Protein AF-A0AAE0TA99-F1 (afdb_monomer)

Radius of gyration: 23.84 Å; Cα contacts (8 Å, |Δi|>4): 500; chains: 1; bounding box: 56×59×55 Å

Organism: NCBI:txid2493646

pLDDT: mean 83.89, std 12.22, range [36.78, 98.56]

Structure (mmCIF, N/CA/C/O backbone):
data_AF-A0AAE0TA99-F1
#
_entry.id   AF-A0AAE0TA99-F1
#
loop_
_atom_site.group_PDB
_atom_site.id
_atom_site.type_symbol
_atom_site.label_atom_id
_atom_site.label_alt_id
_atom_site.label_comp_id
_atom_site.label_asym_id
_atom_site.label_entity_id
_atom_site.label_seq_id
_atom_site.pdbx_PDB_ins_code
_atom_site.Cartn_x
_atom_site.Cartn_y
_atom_site.Cartn_z
_atom_site.occupancy
_atom_site.B_iso_or_equiv
_atom_site.auth_seq_id
_atom_site.auth_comp_id
_atom_site.auth_asym_id
_atom_site.auth_atom_id
_atom_site.pdbx_PDB_model_num
ATOM 1 N N . MET A 1 1 ? -21.651 -23.212 15.779 1.00 78.50 1 MET A N 1
ATOM 2 C CA . MET A 1 1 ? -20.854 -22.069 15.271 1.00 78.50 1 MET A CA 1
ATOM 3 C C . MET A 1 1 ? -19.513 -22.624 14.868 1.00 78.50 1 MET A C 1
ATOM 5 O O . MET A 1 1 ? -18.868 -23.280 15.685 1.00 78.50 1 MET A O 1
ATOM 9 N N . VAL A 1 2 ? -19.134 -22.410 13.614 1.00 89.06 2 VAL A N 1
ATOM 10 C CA . VAL A 1 2 ? -17.939 -23.020 13.040 1.00 89.06 2 VAL A CA 1
ATOM 11 C C . VAL A 1 2 ? -16.725 -22.148 13.352 1.00 89.06 2 VAL A C 1
ATOM 13 O O . VAL A 1 2 ? -16.749 -20.939 13.135 1.00 89.06 2 VAL A O 1
ATOM 16 N N . LYS A 1 3 ? -15.674 -22.752 13.903 1.00 89.69 3 LYS A N 1
ATOM 17 C CA . LYS A 1 3 ? -14.416 -22.083 14.236 1.00 89.69 3 LYS A CA 1
ATOM 18 C C . LYS A 1 3 ? -13.257 -22.723 13.496 1.00 89.69 3 LYS A C 1
ATOM 20 O O . LYS A 1 3 ? -13.181 -23.946 13.392 1.00 89.69 3 LYS A O 1
ATOM 25 N N . ILE A 1 4 ? -12.321 -21.888 13.072 1.00 89.81 4 ILE A N 1
ATOM 26 C CA . ILE A 1 4 ? -11.037 -22.307 12.529 1.00 89.81 4 ILE A CA 1
ATOM 27 C C . ILE A 1 4 ? -10.004 -22.196 13.649 1.00 89.81 4 ILE A C 1
ATOM 29 O O . ILE A 1 4 ? -9.739 -21.113 14.183 1.00 89.81 4 ILE A O 1
ATOM 33 N N . ARG A 1 5 ? -9.446 -23.337 14.053 1.00 87.94 5 ARG A N 1
ATOM 34 C CA . ARG A 1 5 ? -8.534 -23.438 15.198 1.00 87.94 5 ARG A CA 1
ATOM 35 C C . ARG A 1 5 ? -7.334 -24.318 14.895 1.00 87.94 5 ARG A C 1
ATOM 37 O O . ARG A 1 5 ? -7.374 -25.157 13.999 1.00 87.94 5 ARG A O 1
ATOM 44 N N . PHE A 1 6 ? -6.299 -24.181 15.715 1.00 89.19 6 PHE A N 1
ATOM 45 C CA . PHE A 1 6 ? -5.221 -25.157 15.751 1.00 89.19 6 PHE A CA 1
ATOM 46 C C . PHE A 1 6 ? -5.652 -26.445 16.453 1.00 89.19 6 PHE A C 1
ATOM 48 O O . PHE A 1 6 ? -6.286 -26.418 17.508 1.00 89.19 6 PHE A O 1
ATOM 55 N N . SER A 1 7 ? -5.251 -27.577 15.885 1.00 88.44 7 SER A N 1
ATOM 56 C CA . SER A 1 7 ? -5.339 -28.903 16.488 1.00 88.44 7 SER A CA 1
ATOM 57 C C . SER A 1 7 ? -3.940 -29.492 16.605 1.00 88.44 7 SER A C 1
ATOM 59 O O . SER A 1 7 ? -3.217 -29.588 15.615 1.00 88.44 7 SER A O 1
ATOM 61 N N . ARG A 1 8 ? -3.523 -29.859 17.817 1.00 85.81 8 ARG A N 1
ATOM 62 C CA . ARG A 1 8 ? -2.189 -30.416 18.059 1.00 85.81 8 ARG A CA 1
ATOM 63 C C . ARG A 1 8 ? -2.130 -31.866 17.576 1.00 85.81 8 ARG A C 1
ATOM 65 O O . ARG A 1 8 ? -2.880 -32.703 18.058 1.00 85.81 8 ARG A O 1
ATOM 72 N N . GLN A 1 9 ? -1.190 -32.159 16.685 1.00 83.44 9 GLN A N 1
ATOM 73 C CA . GLN A 1 9 ? -0.897 -33.503 16.170 1.00 83.44 9 GLN A CA 1
ATOM 74 C C . GLN A 1 9 ? 0.520 -33.990 16.521 1.00 83.44 9 GLN A C 1
ATOM 76 O O . GLN A 1 9 ? 0.837 -35.162 16.355 1.00 83.44 9 GLN A O 1
ATOM 81 N N . GLY A 1 10 ? 1.389 -33.104 17.014 1.00 76.69 10 GLY A N 1
ATOM 82 C CA . GLY A 1 10 ? 2.776 -33.450 17.333 1.00 76.69 10 GLY A CA 1
ATOM 83 C C . GLY A 1 10 ? 2.980 -34.148 18.683 1.00 76.69 10 GLY A C 1
ATOM 84 O O . GLY A 1 10 ? 2.210 -33.958 19.631 1.00 76.69 10 GLY A O 1
ATOM 85 N N . LYS A 1 11 ? 4.082 -34.904 18.782 1.00 76.75 11 LYS A N 1
ATOM 86 C CA . LYS A 1 11 ? 4.509 -35.636 19.987 1.00 76.75 11 LYS A CA 1
ATOM 87 C C . LYS A 1 11 ? 4.840 -34.682 21.149 1.00 76.75 11 LYS A C 1
ATOM 89 O O . LYS A 1 11 ? 4.973 -33.460 20.997 1.00 76.75 11 LYS A O 1
ATOM 94 N N . LYS A 1 12 ? 4.987 -35.228 22.361 1.00 73.56 12 LYS A N 1
ATOM 95 C CA . LYS A 1 12 ? 5.491 -34.468 23.522 1.00 73.56 12 LYS A CA 1
ATOM 96 C C . LYS A 1 12 ? 6.842 -33.830 23.151 1.00 73.56 12 LYS A C 1
ATOM 98 O O . LYS A 1 12 ? 7.675 -34.493 22.549 1.00 73.56 12 LYS A O 1
ATOM 103 N N . LYS A 1 13 ? 7.022 -32.539 23.464 1.00 68.62 13 LYS A N 1
ATOM 104 C CA . LYS A 1 13 ? 8.180 -31.691 23.090 1.00 68.62 13 LYS A CA 1
ATOM 105 C C . LYS A 1 13 ? 8.418 -31.439 21.588 1.00 68.62 13 LYS A C 1
ATOM 107 O O . LYS A 1 13 ? 9.220 -30.575 21.269 1.00 68.62 13 LYS A O 1
ATOM 112 N N . HIS A 1 14 ? 7.661 -32.070 20.691 1.00 75.44 14 HIS A N 1
ATOM 113 C CA . HIS A 1 14 ? 7.677 -31.792 19.251 1.00 75.44 14 HIS A CA 1
ATOM 114 C C . HIS A 1 14 ? 6.263 -31.452 18.754 1.00 75.44 14 HIS A C 1
ATOM 116 O O . HIS A 1 14 ? 5.652 -32.255 18.045 1.00 75.44 14 HIS A O 1
ATOM 122 N N . PRO A 1 15 ? 5.675 -30.316 19.189 1.00 79.25 15 PRO A N 1
ATOM 123 C CA . PRO A 1 15 ? 4.359 -29.893 18.726 1.00 79.25 15 PRO A CA 1
ATOM 124 C C . PRO A 1 15 ? 4.335 -29.635 17.217 1.00 79.25 15 PRO A C 1
ATOM 126 O O . PRO A 1 15 ? 5.203 -28.971 16.665 1.00 79.25 15 PRO A O 1
ATOM 129 N N . PHE A 1 16 ? 3.273 -30.116 16.585 1.00 84.94 16 PHE A N 1
ATOM 130 C CA . PHE A 1 16 ? 2.886 -29.830 15.211 1.00 84.94 16 PHE A CA 1
ATOM 131 C C . PHE A 1 16 ? 1.392 -29.534 15.235 1.00 84.94 16 PHE A C 1
ATOM 133 O O . PHE A 1 16 ? 0.657 -30.230 15.947 1.00 84.94 16 PHE A O 1
ATOM 140 N N . TYR A 1 17 ? 0.949 -28.503 14.526 1.00 87.50 17 TYR A N 1
ATOM 141 C CA . TYR A 1 17 ? -0.439 -28.060 14.562 1.00 87.50 17 TYR A CA 1
ATOM 142 C C . TYR A 1 17 ? -1.076 -28.199 13.182 1.00 87.50 17 TYR A C 1
ATOM 144 O O . TYR A 1 17 ? -0.506 -27.783 12.184 1.00 87.50 17 TYR A O 1
ATOM 152 N N . ALA A 1 18 ? -2.275 -28.764 13.112 1.00 88.69 18 ALA A N 1
ATOM 153 C CA . ALA A 1 18 ? -3.137 -28.676 11.940 1.00 88.69 18 ALA A CA 1
ATOM 154 C C . ALA A 1 18 ? -4.081 -27.477 12.095 1.00 88.69 18 ALA A C 1
ATOM 156 O O . ALA A 1 18 ? -4.569 -27.224 13.197 1.00 88.69 18 ALA A O 1
ATOM 157 N N . ILE A 1 19 ? -4.358 -26.758 11.010 1.00 90.69 19 ILE A N 1
ATOM 158 C CA . ILE A 1 19 ? -5.399 -25.725 10.969 1.00 90.69 19 ILE A CA 1
ATOM 159 C C . ILE A 1 19 ? -6.680 -26.417 10.530 1.00 90.69 19 ILE A C 1
ATOM 161 O O . ILE A 1 19 ? -6.738 -26.984 9.439 1.00 90.69 19 ILE A O 1
ATOM 165 N N . VAL A 1 20 ? -7.681 -26.432 11.404 1.00 90.56 20 VAL A N 1
ATOM 166 C CA . VAL A 1 20 ? -8.885 -27.240 11.213 1.00 90.56 20 VAL A CA 1
ATOM 167 C C . VAL A 1 20 ? -10.155 -26.443 11.455 1.00 90.56 20 VAL A C 1
ATOM 169 O O . VAL A 1 20 ? -10.211 -25.573 12.327 1.00 90.56 20 VAL A O 1
ATOM 172 N N . VAL A 1 21 ? -11.193 -26.796 10.707 1.00 91.44 21 VAL A N 1
ATOM 173 C CA . VAL A 1 21 ? -12.555 -26.287 10.848 1.00 91.44 21 VAL A CA 1
ATOM 174 C C . VAL A 1 21 ? -13.310 -27.202 11.801 1.00 91.44 21 VAL A C 1
ATOM 176 O O . VAL A 1 21 ? -13.387 -28.406 11.580 1.00 91.44 21 VAL A O 1
ATOM 179 N N . THR A 1 22 ? -13.887 -26.670 12.869 1.00 87.44 22 THR A N 1
ATOM 180 C CA . THR A 1 22 ? -14.660 -27.458 13.839 1.00 87.44 22 THR A CA 1
ATOM 181 C C . THR A 1 22 ? -15.956 -26.746 14.198 1.00 87.44 22 THR A C 1
ATOM 183 O O . THR A 1 22 ? -16.011 -25.518 14.179 1.00 87.44 22 THR A O 1
ATOM 186 N N . ASP A 1 23 ? -17.000 -27.491 14.556 1.00 86.31 23 ASP A N 1
ATOM 187 C CA . ASP A 1 23 ? -18.190 -26.897 15.166 1.00 86.31 23 ASP A CA 1
ATOM 188 C C . ASP A 1 23 ? -18.030 -26.904 16.684 1.00 86.31 23 ASP A C 1
ATOM 190 O O . ASP A 1 23 ? -17.793 -27.947 17.290 1.00 86.31 23 ASP A O 1
ATOM 194 N N . ILE A 1 24 ? -18.204 -25.739 17.306 1.00 80.94 24 ILE A N 1
ATOM 195 C CA . ILE A 1 24 ? -18.132 -25.572 18.760 1.00 80.94 24 ILE A CA 1
ATOM 196 C C . ILE A 1 24 ? -19.121 -26.460 19.527 1.00 80.94 24 ILE A C 1
ATOM 198 O O . ILE A 1 24 ? -18.902 -26.737 20.701 1.00 80.94 24 ILE A O 1
ATOM 202 N N . ARG A 1 25 ? -20.214 -26.886 18.880 1.00 79.56 25 ARG A N 1
ATOM 203 C CA . ARG A 1 25 ? -21.237 -27.745 19.492 1.00 79.56 25 ARG A CA 1
ATOM 204 C C . ARG A 1 25 ? -20.791 -29.200 19.620 1.00 79.56 25 ARG A C 1
ATOM 206 O O . ARG A 1 25 ? -21.418 -29.955 20.356 1.00 79.56 25 ARG A O 1
ATOM 213 N N . LYS A 1 26 ? -19.749 -29.614 18.894 1.00 76.69 26 LYS A N 1
ATOM 214 C CA . LYS A 1 26 ? -19.279 -30.997 18.927 1.00 76.69 26 LYS A CA 1
ATOM 215 C C . LYS A 1 26 ? -18.302 -31.236 20.095 1.00 76.69 26 LYS A C 1
ATOM 217 O O . LYS A 1 26 ? -17.554 -30.323 20.456 1.00 76.69 26 LYS A O 1
ATOM 222 N N . PRO A 1 27 ? -18.262 -32.458 20.673 1.00 73.19 27 PRO A N 1
ATOM 223 C CA . PRO A 1 27 ? -17.311 -32.816 21.725 1.00 73.19 27 PRO A CA 1
ATOM 224 C C . PRO A 1 27 ? -15.865 -32.530 21.314 1.00 73.19 27 PRO A C 1
ATOM 226 O O . PRO A 1 27 ? -15.508 -32.657 20.141 1.00 73.19 27 PRO A O 1
ATOM 229 N N . ARG A 1 28 ? -15.017 -32.175 22.284 1.00 63.31 28 ARG A N 1
ATOM 230 C CA . ARG A 1 28 ? -13.654 -31.670 22.042 1.00 63.31 28 ARG A CA 1
ATOM 231 C C . ARG A 1 28 ? -12.797 -32.585 21.156 1.00 63.31 28 ARG A C 1
ATOM 233 O O . ARG A 1 28 ? -12.038 -32.055 20.343 1.00 63.31 28 ARG A O 1
ATOM 240 N N . ASP A 1 29 ? -12.997 -33.897 21.267 1.00 66.25 29 ASP A N 1
ATOM 241 C CA . ASP A 1 29 ? -12.223 -34.940 20.580 1.00 66.25 29 ASP A CA 1
ATOM 242 C C . ASP A 1 29 ? -12.959 -35.579 19.387 1.00 66.25 29 ASP A C 1
ATOM 244 O O . ASP A 1 29 ? -12.462 -36.516 18.774 1.00 66.25 29 ASP A O 1
ATOM 248 N N . SER A 1 30 ? -14.125 -35.053 19.000 1.00 68.44 30 SER A N 1
ATOM 249 C CA . SER A 1 30 ? -14.969 -35.601 17.915 1.00 68.44 30 SER A CA 1
ATOM 250 C C . SER A 1 30 ? -14.457 -35.334 16.487 1.00 68.44 30 SER A C 1
ATOM 252 O O . SER A 1 30 ? -15.196 -35.490 15.513 1.00 68.44 30 SER A O 1
ATOM 254 N N . GLY A 1 31 ? -13.195 -34.922 16.351 1.00 76.56 31 GLY A N 1
ATOM 255 C CA . GLY A 1 31 ? -12.560 -34.612 15.074 1.00 76.56 31 GLY A CA 1
ATOM 256 C C . GLY A 1 31 ? -12.817 -33.191 14.563 1.00 76.56 31 GLY A C 1
ATOM 257 O O . GLY A 1 31 ? -13.143 -32.260 15.306 1.00 76.56 31 GLY A O 1
ATOM 258 N N . TYR A 1 32 ? -12.593 -33.010 13.265 1.00 86.19 32 TYR A N 1
ATOM 259 C CA . TYR A 1 32 ? -12.773 -31.753 12.546 1.00 86.19 32 TYR A CA 1
ATOM 260 C C . TYR A 1 32 ? -13.596 -31.981 11.276 1.00 86.19 32 TYR A C 1
ATOM 262 O O . TYR A 1 32 ? -13.675 -33.099 10.783 1.00 86.19 32 TYR A O 1
ATOM 270 N N . ILE A 1 33 ? -14.237 -30.918 10.791 1.00 87.00 33 ILE A N 1
ATOM 271 C CA . ILE A 1 33 ? -15.007 -30.906 9.544 1.00 87.00 33 ILE A CA 1
ATOM 272 C C . ILE A 1 33 ? -14.028 -30.956 8.371 1.00 87.00 33 ILE A C 1
ATOM 274 O O . ILE A 1 33 ? -14.050 -31.914 7.614 1.00 87.00 33 ILE A O 1
ATOM 278 N N . ASP A 1 34 ? -13.111 -29.984 8.314 1.00 87.81 34 ASP A N 1
ATOM 279 C CA . ASP A 1 34 ? -12.066 -29.889 7.291 1.00 87.81 34 ASP A CA 1
ATOM 280 C C . ASP A 1 34 ? -10.701 -29.606 7.914 1.00 87.81 34 ASP A C 1
ATOM 282 O O . ASP A 1 34 ? -10.596 -28.955 8.962 1.00 87.81 34 ASP A O 1
ATOM 286 N N . LYS A 1 35 ? -9.648 -30.031 7.216 1.00 91.25 35 LYS A N 1
ATOM 287 C CA . LYS A 1 35 ? -8.269 -29.613 7.461 1.00 91.25 35 LYS A CA 1
ATO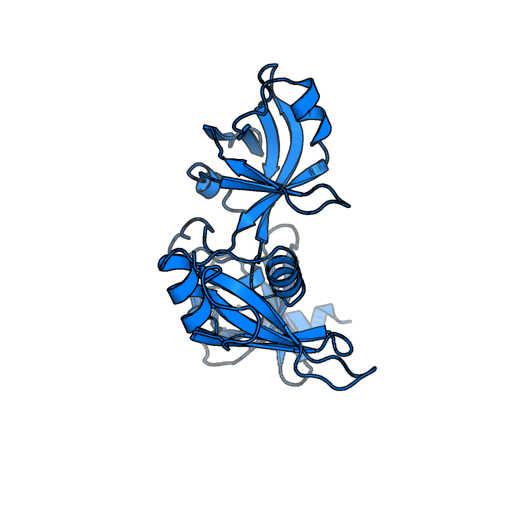M 288 C C . LYS A 1 35 ? -7.870 -28.612 6.382 1.00 91.25 35 LYS A C 1
ATOM 290 O O . LYS A 1 35 ? -7.755 -28.984 5.225 1.00 91.25 35 LYS A O 1
ATOM 295 N N . LEU A 1 36 ? -7.631 -27.368 6.784 1.00 89.56 36 LEU A N 1
ATOM 296 C CA . LEU A 1 36 ? -7.234 -26.280 5.885 1.00 89.56 36 LEU A CA 1
ATOM 297 C C . LEU A 1 36 ? -5.721 -26.191 5.708 1.00 89.56 36 LEU A C 1
ATOM 299 O O . LEU A 1 36 ? -5.244 -25.506 4.814 1.00 89.56 36 LEU A O 1
ATOM 303 N N . GLY A 1 37 ? -4.948 -26.825 6.591 1.00 89.94 37 GLY A N 1
ATOM 304 C CA . GLY A 1 37 ? -3.503 -26.688 6.537 1.00 89.94 37 GLY A CA 1
ATOM 305 C C . GLY A 1 37 ? -2.757 -27.213 7.750 1.00 89.94 37 GLY A C 1
ATOM 306 O O . GLY A 1 37 ? -3.291 -27.942 8.595 1.00 89.94 37 GLY A O 1
ATOM 307 N N . THR A 1 38 ? -1.492 -26.819 7.834 1.00 88.75 38 THR A N 1
ATOM 308 C CA . THR A 1 38 ? -0.557 -27.185 8.895 1.00 88.75 38 THR A CA 1
ATOM 309 C C . THR A 1 38 ? 0.342 -26.020 9.281 1.00 88.75 38 THR A C 1
ATOM 311 O O . THR A 1 38 ? 0.677 -25.182 8.451 1.00 88.75 38 THR A O 1
ATOM 314 N N . TYR A 1 39 ? 0.775 -26.014 10.535 1.00 84.81 39 TYR A N 1
ATOM 315 C CA . TYR A 1 39 ? 1.689 -25.046 11.111 1.00 84.81 39 TYR A CA 1
ATOM 316 C C . TYR A 1 39 ? 2.739 -25.753 11.973 1.00 84.81 39 TYR A C 1
ATOM 318 O O . TYR A 1 39 ? 2.411 -26.483 12.920 1.00 84.81 39 TYR A O 1
ATOM 326 N N . ASN A 1 40 ? 4.009 -25.506 11.659 1.00 84.44 40 ASN A N 1
ATOM 327 C CA . ASN A 1 40 ? 5.142 -25.945 12.458 1.00 84.44 40 ASN A CA 1
ATOM 328 C C . ASN A 1 40 ? 5.644 -24.776 13.328 1.00 84.44 40 ASN A C 1
ATOM 330 O O . ASN A 1 40 ? 6.149 -23.791 12.795 1.00 84.44 40 ASN A O 1
ATOM 334 N N . PRO A 1 41 ? 5.553 -24.857 14.667 1.00 77.75 41 PRO A N 1
ATOM 335 C CA . PRO A 1 41 ? 5.952 -23.765 15.554 1.00 77.75 41 PRO A CA 1
ATOM 336 C C . PRO A 1 41 ? 7.474 -23.568 15.650 1.00 77.75 41 PRO A C 1
ATOM 338 O O . PRO A 1 41 ? 7.903 -22.486 16.044 1.00 77.75 41 PRO A O 1
ATOM 341 N N . PHE A 1 42 ? 8.290 -24.577 15.311 1.00 73.19 42 PHE A N 1
ATOM 342 C CA . PHE A 1 42 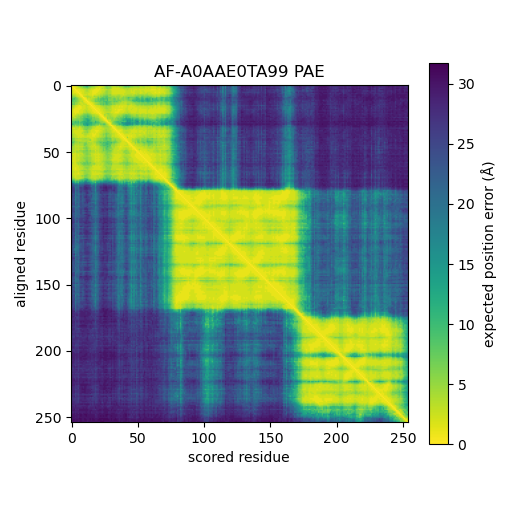? 9.754 -24.471 15.358 1.00 73.19 42 PHE A CA 1
ATOM 343 C C . PHE A 1 42 ? 10.313 -23.833 14.092 1.00 73.19 42 PHE A C 1
ATOM 345 O O . PHE A 1 42 ? 11.054 -22.859 14.183 1.00 73.19 42 PHE A O 1
ATOM 352 N N . SER A 1 43 ? 9.923 -24.348 12.920 1.00 70.88 43 SER A N 1
ATOM 353 C CA . SER A 1 43 ? 10.332 -23.765 11.635 1.00 70.88 43 SER A CA 1
ATOM 354 C C . SER A 1 43 ? 9.520 -22.524 11.260 1.00 70.88 43 SER A C 1
ATOM 356 O O . SER A 1 43 ? 9.884 -21.823 10.326 1.00 70.88 43 SER A O 1
ATOM 358 N N . LYS A 1 44 ? 8.423 -22.243 11.983 1.00 69.81 44 LYS A N 1
ATOM 359 C CA . LYS A 1 44 ? 7.426 -21.200 11.672 1.00 69.81 44 LYS A CA 1
ATOM 360 C C . LYS A 1 44 ? 6.796 -21.351 10.280 1.00 69.81 44 LYS A C 1
ATOM 362 O O . LYS A 1 44 ? 6.173 -20.416 9.793 1.00 69.81 44 LYS A O 1
ATOM 367 N N . GLU A 1 45 ? 6.916 -22.527 9.675 1.00 76.94 45 GLU A N 1
ATOM 368 C CA . GLU A 1 45 ? 6.358 -22.847 8.366 1.00 76.94 45 GLU A CA 1
ATOM 369 C C . GLU A 1 45 ? 4.846 -23.071 8.485 1.00 76.94 45 GLU A C 1
ATOM 371 O O . GLU A 1 45 ? 4.384 -23.896 9.285 1.00 76.94 45 GLU A O 1
ATOM 376 N N . LEU A 1 46 ? 4.075 -22.332 7.690 1.00 81.88 46 LEU A N 1
ATOM 377 C CA . LEU A 1 46 ? 2.628 -22.461 7.573 1.00 81.88 46 LEU A CA 1
ATOM 378 C C . LEU A 1 46 ? 2.289 -22.855 6.140 1.00 81.88 46 LEU A C 1
ATOM 380 O O . LEU A 1 46 ? 2.751 -22.235 5.190 1.00 81.88 46 LEU A O 1
ATOM 384 N N . LYS A 1 47 ? 1.474 -23.895 5.998 1.00 83.69 47 LYS A N 1
ATOM 385 C CA . LYS A 1 47 ? 0.922 -24.345 4.719 1.00 83.69 47 LYS A CA 1
ATOM 386 C C . LYS A 1 47 ? -0.582 -24.326 4.850 1.00 83.69 47 LYS A C 1
ATOM 388 O O . LYS A 1 47 ? -1.106 -25.062 5.687 1.00 83.69 47 LYS A O 1
ATOM 393 N N . VAL A 1 48 ? -1.255 -23.485 4.078 1.00 85.94 48 VAL A N 1
ATOM 394 C CA . VAL A 1 48 ? -2.712 -23.355 4.097 1.00 85.94 48 VAL A CA 1
ATOM 395 C C . VAL A 1 48 ? -3.238 -23.369 2.677 1.00 85.94 48 VAL A C 1
ATOM 397 O O . VAL A 1 48 ? -2.656 -22.756 1.792 1.00 85.94 48 VAL A O 1
ATOM 400 N N . ASP A 1 49 ? -4.343 -24.077 2.484 1.00 84.38 49 ASP A N 1
ATOM 401 C CA . ASP A 1 49 ? -5.127 -24.006 1.263 1.00 84.38 49 ASP A CA 1
ATOM 402 C C . ASP A 1 49 ? -5.996 -22.741 1.298 1.00 84.38 49 ASP A C 1
ATOM 404 O O . ASP A 1 49 ? -6.981 -22.651 2.041 1.00 84.38 49 ASP A O 1
ATOM 408 N N . GLU A 1 50 ? -5.596 -21.734 0.523 1.00 81.25 50 GLU A N 1
ATOM 409 C CA . GLU A 1 50 ? -6.277 -20.440 0.467 1.00 81.25 50 GLU A CA 1
ATOM 410 C C . GLU A 1 50 ? -7.706 -20.543 -0.075 1.00 81.25 50 GLU A C 1
ATOM 412 O O . GLU A 1 50 ? -8.587 -19.802 0.368 1.00 81.25 50 GLU A O 1
ATOM 417 N N . SER A 1 51 ? -7.955 -21.472 -1.003 1.00 79.50 51 SER A N 1
ATOM 418 C CA . SER A 1 51 ? -9.268 -21.644 -1.627 1.00 79.50 51 SER A CA 1
ATOM 419 C C . SER A 1 51 ? -10.291 -22.140 -0.605 1.00 79.50 51 SER A C 1
ATOM 421 O O . SER A 1 51 ? -11.367 -21.555 -0.442 1.00 79.50 51 SER A O 1
ATOM 423 N N . MET A 1 52 ? -9.908 -23.151 0.178 1.00 81.88 52 MET A N 1
ATOM 424 C CA . MET A 1 52 ? -10.744 -23.710 1.235 1.00 81.88 52 MET A CA 1
ATOM 425 C C . MET A 1 52 ? -10.906 -22.741 2.407 1.00 81.88 52 MET A C 1
ATOM 427 O O . MET A 1 52 ? -11.973 -22.682 3.022 1.00 81.88 52 MET A O 1
ATOM 431 N N . LEU A 1 53 ? -9.865 -21.967 2.731 1.00 84.31 53 LEU A N 1
ATOM 432 C CA . LEU A 1 53 ? -9.940 -20.956 3.781 1.00 84.31 53 LEU A CA 1
ATOM 433 C C . LEU A 1 53 ? -10.969 -19.870 3.429 1.00 84.31 53 LEU A C 1
ATOM 435 O O . LEU A 1 53 ? -11.851 -19.592 4.246 1.00 84.31 53 LEU A O 1
ATOM 439 N N . LYS A 1 54 ? -10.895 -19.302 2.217 1.00 81.19 54 LYS A N 1
ATOM 440 C CA . LYS A 1 54 ? -11.822 -18.260 1.739 1.00 81.19 54 LYS A CA 1
ATOM 441 C C . LYS A 1 54 ? -13.267 -18.758 1.694 1.00 81.19 54 LYS A C 1
ATOM 443 O O . LYS A 1 54 ? -14.160 -18.073 2.194 1.00 81.19 54 LYS A O 1
ATOM 448 N N . ASP A 1 55 ? -13.495 -19.972 1.191 1.00 84.69 55 ASP A N 1
ATOM 449 C CA . ASP A 1 55 ? -14.824 -20.599 1.177 1.00 84.69 55 ASP A CA 1
ATOM 450 C C . ASP A 1 55 ? -15.422 -20.712 2.590 1.00 84.69 55 ASP A C 1
ATOM 452 O O . ASP A 1 55 ? -16.578 -20.357 2.834 1.00 84.69 55 ASP A O 1
ATOM 456 N N . ARG A 1 56 ? -14.619 -21.153 3.563 1.00 86.06 56 ARG A N 1
ATOM 457 C CA . ARG A 1 56 ? -15.083 -21.328 4.944 1.00 86.06 56 ARG A CA 1
ATOM 458 C C . ARG A 1 56 ? -15.346 -20.005 5.650 1.00 86.06 56 ARG A C 1
ATOM 460 O O . ARG A 1 56 ? -16.324 -19.922 6.394 1.00 86.06 56 ARG A O 1
ATOM 467 N N . LEU A 1 57 ? -14.532 -18.982 5.401 1.00 81.44 57 LEU A N 1
ATOM 468 C CA . LEU A 1 57 ? -14.774 -17.625 5.898 1.00 81.44 57 LEU A CA 1
ATOM 469 C C . LEU A 1 57 ? -16.070 -17.043 5.318 1.00 81.44 57 LEU A C 1
ATOM 471 O O . LEU A 1 57 ? -16.896 -16.540 6.076 1.00 81.44 57 LEU A O 1
ATOM 475 N N . SER A 1 58 ? -16.299 -17.204 4.010 1.00 77.38 58 SER A N 1
ATOM 476 C CA . SER A 1 58 ? -17.541 -16.780 3.344 1.00 77.38 58 SER A CA 1
ATOM 477 C C . SER A 1 58 ? -18.779 -17.476 3.928 1.00 77.38 58 SER A C 1
ATOM 479 O O . SER A 1 58 ? -19.815 -16.851 4.146 1.00 77.38 58 SER A O 1
ATOM 481 N N . LYS A 1 59 ? -18.649 -18.754 4.308 1.00 84.81 59 LYS A N 1
ATOM 482 C CA . LYS A 1 59 ? -19.690 -19.538 4.999 1.00 84.81 59 LYS A CA 1
ATOM 483 C C . LYS A 1 59 ? -19.828 -19.223 6.501 1.00 84.81 59 LYS A C 1
ATOM 485 O O . LYS A 1 59 ? -20.533 -19.942 7.211 1.00 84.81 59 LYS A O 1
ATOM 490 N N . GLY A 1 60 ? -19.167 -18.177 7.003 1.00 80.75 60 GLY A N 1
ATOM 491 C CA . GLY A 1 60 ? -19.310 -17.687 8.377 1.00 80.75 60 GLY A CA 1
ATOM 492 C C . GLY A 1 60 ? -18.459 -18.420 9.419 1.00 80.75 60 GLY A C 1
ATOM 493 O O . GLY A 1 60 ? -18.795 -18.411 10.607 1.00 80.75 60 GLY A O 1
ATOM 494 N N . ALA A 1 61 ? -17.375 -19.086 9.010 1.00 86.88 61 ALA A N 1
ATOM 495 C CA . ALA A 1 61 ? -16.408 -19.630 9.958 1.00 86.88 61 ALA A CA 1
ATOM 496 C C . ALA A 1 61 ? -15.586 -18.505 10.606 1.00 86.88 61 ALA A C 1
ATOM 498 O O . ALA A 1 61 ? -15.130 -17.586 9.935 1.00 86.88 61 ALA A O 1
ATOM 499 N N . ILE A 1 62 ? -15.354 -18.600 11.916 1.00 83.75 62 ILE A N 1
ATOM 500 C CA . ILE A 1 62 ? -14.613 -17.582 12.675 1.00 83.75 62 ILE A CA 1
ATOM 501 C C . ILE A 1 62 ? -13.202 -18.085 12.989 1.00 83.75 62 ILE A C 1
ATOM 503 O O . ILE A 1 62 ? -13.031 -19.178 13.540 1.00 83.75 62 ILE A O 1
ATOM 507 N N . LEU A 1 63 ? -12.186 -17.278 12.680 1.00 86.00 63 LEU A N 1
ATOM 508 C CA . LEU A 1 63 ? -10.794 -17.550 13.043 1.00 86.00 63 LEU A CA 1
ATOM 509 C C . LEU A 1 63 ? -10.571 -17.377 14.551 1.00 86.00 63 LEU A C 1
ATOM 511 O O . LEU A 1 63 ? -11.077 -16.453 15.180 1.00 86.00 63 LEU A O 1
ATOM 515 N N . THR A 1 64 ? -9.778 -18.268 15.142 1.00 85.75 64 THR A N 1
ATOM 516 C CA . THR A 1 64 ? -9.228 -18.053 16.489 1.00 85.75 64 THR A CA 1
ATOM 517 C C . THR A 1 64 ? -8.046 -17.085 16.422 1.00 85.75 64 THR A C 1
ATOM 519 O O . THR A 1 64 ? -7.289 -17.118 15.453 1.00 85.75 64 THR A O 1
ATOM 522 N N . GLU A 1 65 ? -7.836 -16.271 17.463 1.00 79.38 65 GLU A N 1
ATOM 523 C CA . GLU A 1 65 ? -6.749 -15.274 17.510 1.00 79.38 65 GLU A CA 1
ATOM 524 C C . GLU A 1 65 ? -5.375 -15.865 17.176 1.00 79.38 65 GLU A C 1
ATOM 526 O O . GLU A 1 65 ? -4.587 -15.269 16.446 1.00 79.38 65 GLU A O 1
ATOM 531 N N . SER A 1 66 ? -5.089 -17.076 17.663 1.00 77.69 66 SER A N 1
ATOM 532 C CA . SER A 1 66 ? -3.821 -17.752 17.390 1.00 77.69 66 SER A CA 1
ATOM 533 C C . SER A 1 66 ? -3.647 -18.098 15.911 1.00 77.69 66 SER A C 1
ATOM 535 O O . SER A 1 66 ? -2.545 -17.952 15.386 1.00 77.69 66 SER A O 1
ATOM 537 N N . VAL A 1 67 ? -4.713 -18.552 15.238 1.00 82.38 67 VAL A N 1
ATOM 538 C CA . VAL A 1 67 ? -4.671 -18.877 13.804 1.00 82.38 67 VAL A CA 1
ATOM 539 C C . VAL A 1 67 ? -4.558 -17.599 12.984 1.00 82.38 67 VAL A C 1
ATOM 541 O O . VAL A 1 67 ? -3.692 -17.531 12.121 1.00 82.38 67 VAL A O 1
ATOM 544 N N . ALA A 1 68 ? -5.343 -16.567 13.304 1.00 80.31 68 ALA A N 1
ATOM 545 C CA . ALA A 1 68 ? -5.240 -15.259 12.658 1.00 80.31 68 ALA A CA 1
ATOM 546 C C . ALA A 1 68 ? -3.813 -14.689 12.760 1.00 80.31 68 ALA A C 1
ATOM 548 O O . ALA A 1 68 ? -3.227 -14.278 11.763 1.00 80.31 68 ALA A O 1
ATOM 549 N N . LYS A 1 69 ? -3.193 -14.767 13.946 1.00 76.25 69 LYS A N 1
ATOM 550 C CA . LYS A 1 69 ? -1.811 -14.319 14.166 1.00 76.25 69 LYS A CA 1
ATOM 551 C C . LYS A 1 69 ? -0.778 -15.130 13.379 1.00 76.25 69 LYS A C 1
ATOM 553 O O . LYS A 1 69 ? 0.236 -14.581 12.958 1.00 76.25 69 LYS A O 1
ATOM 558 N N . ALA A 1 70 ? -0.994 -16.433 13.211 1.00 73.56 70 ALA A N 1
ATOM 559 C CA . ALA A 1 70 ? -0.083 -17.284 12.452 1.00 73.56 70 ALA A CA 1
ATOM 560 C C . ALA A 1 70 ? -0.188 -17.051 10.939 1.00 73.56 70 ALA A C 1
ATOM 562 O O . ALA A 1 70 ? 0.848 -16.992 10.279 1.00 73.56 70 ALA A O 1
ATOM 563 N N . LEU A 1 71 ? -1.408 -16.862 10.421 1.00 74.62 71 LEU A N 1
ATOM 564 C CA . LEU A 1 71 ? -1.653 -16.452 9.035 1.00 74.62 71 LEU A CA 1
ATOM 565 C C . LEU A 1 71 ? -0.957 -15.108 8.753 1.00 74.62 71 LEU A C 1
ATOM 567 O O . LEU A 1 71 ? -0.086 -15.046 7.889 1.00 74.62 71 LEU A O 1
ATOM 571 N N . LYS A 1 72 ? -1.170 -14.111 9.626 1.00 65.44 72 LYS A N 1
ATOM 572 C CA . LYS A 1 72 ? -0.519 -12.787 9.560 1.00 65.44 72 LYS A CA 1
ATOM 573 C C . LYS A 1 72 ? 1.017 -12.855 9.538 1.00 65.44 72 LYS A C 1
ATOM 575 O O . LYS A 1 72 ? 1.679 -12.041 8.909 1.00 65.44 72 LYS A O 1
ATOM 580 N N . LYS A 1 73 ? 1.616 -13.823 10.243 1.00 59.66 73 LYS A N 1
ATOM 581 C CA . LYS A 1 73 ? 3.079 -13.949 10.389 1.00 59.66 73 LYS A CA 1
ATOM 582 C C . LYS A 1 73 ? 3.773 -14.623 9.199 1.00 59.66 73 LYS A C 1
ATOM 584 O O . LYS A 1 73 ? 4.997 -14.583 9.127 1.00 59.66 73 LYS A O 1
ATOM 589 N N . THR A 1 74 ? 3.023 -15.275 8.315 1.00 52.47 74 THR A N 1
ATOM 590 C CA . THR A 1 74 ? 3.573 -16.111 7.231 1.00 52.47 74 THR A CA 1
ATOM 591 C C . THR A 1 74 ? 3.304 -15.557 5.834 1.00 52.47 74 THR A C 1
ATOM 593 O O . THR A 1 74 ? 3.552 -16.245 4.852 1.00 52.47 74 THR A O 1
ATOM 596 N N . GLY A 1 75 ? 2.866 -14.296 5.744 1.00 48.69 75 GLY A N 1
ATOM 597 C CA . GLY A 1 75 ? 2.700 -13.580 4.474 1.00 48.69 75 GLY A CA 1
ATOM 598 C C . GLY A 1 75 ? 1.416 -13.917 3.718 1.00 48.69 75 GLY A C 1
ATOM 599 O O . GLY A 1 75 ? 1.212 -13.408 2.624 1.00 48.69 75 GLY A O 1
ATOM 600 N N . ILE A 1 76 ? 0.527 -14.730 4.298 1.00 47.38 76 ILE A N 1
ATOM 601 C CA . ILE A 1 76 ? -0.802 -14.988 3.740 1.00 47.38 76 ILE A CA 1
ATOM 602 C C . ILE A 1 76 ? -1.769 -13.991 4.398 1.00 47.38 76 ILE A C 1
ATOM 604 O O . ILE A 1 76 ? -2.397 -14.294 5.414 1.00 47.38 76 ILE A O 1
ATOM 608 N N . GLN A 1 77 ? -1.808 -12.803 3.778 1.00 51.25 77 GLN A N 1
ATOM 609 C CA . GLN A 1 77 ? -2.603 -11.590 4.052 1.00 51.25 77 GLN A CA 1
ATOM 610 C C . GLN A 1 77 ? -2.172 -10.810 5.312 1.00 51.25 77 GLN A C 1
ATOM 612 O O . GLN A 1 77 ? -2.141 -11.345 6.415 1.00 51.25 77 GLN A O 1
ATOM 617 N N . ASP A 1 78 ? -1.707 -9.563 5.228 1.00 52.91 78 ASP A N 1
ATOM 618 C CA . ASP A 1 78 ? -2.099 -8.467 4.337 1.00 52.91 78 ASP A CA 1
ATOM 619 C C . ASP A 1 78 ? -0.864 -7.844 3.662 1.00 52.91 78 ASP A C 1
ATOM 621 O O . ASP A 1 78 ? 0.059 -7.383 4.344 1.00 52.91 78 ASP A O 1
ATOM 625 N N . SER A 1 79 ? -0.831 -7.830 2.328 1.00 71.12 79 SER A N 1
ATOM 626 C CA . SER A 1 79 ? 0.112 -6.967 1.620 1.00 71.12 79 SER A CA 1
ATOM 627 C C . SER A 1 79 ? -0.520 -5.584 1.568 1.00 71.12 79 SER A C 1
ATOM 629 O O . SER A 1 79 ? -1.659 -5.433 1.118 1.00 71.12 79 SER A O 1
ATOM 631 N N . TYR A 1 80 ? 0.169 -4.619 2.167 1.00 79.75 80 TYR A N 1
ATOM 632 C CA . TYR A 1 80 ? -0.280 -3.243 2.242 1.00 79.75 80 TYR A CA 1
ATOM 633 C C . TYR A 1 80 ? 0.635 -2.381 1.389 1.00 79.75 80 TYR A C 1
ATOM 635 O O . TYR A 1 80 ? 1.855 -2.394 1.578 1.00 79.75 80 TYR A O 1
ATOM 643 N N . THR A 1 81 ? 0.040 -1.535 0.564 1.00 81.88 81 THR A N 1
ATOM 644 C CA . THR A 1 81 ? 0.760 -0.510 -0.176 1.00 81.88 81 THR A CA 1
ATOM 645 C C . THR A 1 81 ? 0.613 0.822 0.543 1.00 81.88 81 THR A C 1
ATOM 647 O O . THR A 1 81 ? -0.490 1.278 0.856 1.00 81.88 81 THR A O 1
ATOM 650 N N . ARG A 1 82 ? 1.748 1.468 0.821 1.00 89.88 82 ARG A N 1
ATOM 651 C CA . ARG A 1 82 ? 1.778 2.824 1.369 1.00 89.88 82 ARG A CA 1
ATOM 652 C C . ARG A 1 82 ? 1.520 3.835 0.265 1.00 89.88 82 ARG A C 1
ATOM 654 O O . ARG A 1 82 ? 2.257 3.852 -0.713 1.00 89.88 82 ARG A O 1
ATOM 661 N N . PHE A 1 83 ? 0.566 4.736 0.481 1.00 91.69 83 PHE A N 1
ATOM 662 C CA . PHE A 1 83 ? 0.256 5.793 -0.485 1.00 91.69 83 PHE A CA 1
ATOM 663 C C . PHE A 1 83 ? 0.432 7.212 0.067 1.00 91.69 83 PHE A C 1
ATOM 665 O O . PHE A 1 83 ? 0.479 8.158 -0.716 1.00 91.69 83 PHE A O 1
ATOM 672 N N . ALA A 1 84 ? 0.546 7.393 1.387 1.00 96.38 84 ALA A N 1
ATOM 673 C CA . ALA A 1 84 ? 0.797 8.703 1.989 1.00 96.38 84 ALA A CA 1
ATOM 674 C C . ALA A 1 84 ? 1.433 8.605 3.387 1.00 96.38 84 ALA A C 1
ATOM 676 O O . ALA A 1 84 ? 1.413 7.550 4.019 1.00 96.38 84 ALA A O 1
ATOM 677 N N . VAL A 1 85 ? 1.972 9.723 3.884 1.00 97.50 85 VAL A N 1
ATOM 678 C CA . VAL A 1 85 ? 2.475 9.882 5.262 1.00 97.50 85 VAL A CA 1
ATOM 679 C C . VAL A 1 85 ? 1.741 11.031 5.940 1.00 97.50 85 VAL A C 1
ATOM 681 O O . VAL A 1 85 ? 1.661 12.130 5.392 1.00 97.50 85 VAL A O 1
ATOM 684 N N . ILE A 1 86 ? 1.225 10.805 7.145 1.00 98.50 86 ILE A N 1
ATOM 685 C CA . ILE A 1 86 ? 0.522 11.826 7.927 1.00 98.50 86 ILE A CA 1
ATOM 686 C C . ILE A 1 86 ? 1.537 12.840 8.463 1.00 98.50 86 ILE A C 1
ATOM 688 O O . ILE A 1 86 ? 2.487 12.484 9.154 1.00 98.50 86 ILE A O 1
ATOM 692 N N . ILE A 1 87 ? 1.317 14.126 8.192 1.00 98.00 87 ILE A N 1
ATOM 693 C CA . ILE A 1 87 ? 2.202 15.223 8.621 1.00 98.00 87 ILE A CA 1
ATOM 694 C C . ILE A 1 87 ? 1.612 16.084 9.745 1.00 98.00 87 ILE A C 1
ATOM 696 O O . ILE A 1 87 ? 2.328 16.898 10.333 1.00 98.00 87 ILE A O 1
ATOM 700 N N . GLY A 1 88 ? 0.334 15.895 10.076 1.00 97.50 88 GLY A N 1
ATOM 701 C CA . GLY A 1 88 ? -0.334 16.548 11.202 1.00 97.50 88 GLY A CA 1
ATOM 702 C C . GLY A 1 88 ? -1.846 16.607 11.019 1.00 97.50 88 GLY A C 1
ATOM 703 O O . GLY A 1 88 ? -2.400 15.951 10.138 1.00 97.50 88 GLY A O 1
ATOM 704 N N . ALA A 1 89 ? -2.518 17.422 11.827 1.00 97.88 89 ALA A N 1
ATOM 705 C CA . ALA A 1 89 ? -3.959 17.620 11.718 1.00 97.88 89 ALA A CA 1
ATOM 706 C C . ALA A 1 89 ? -4.327 18.789 10.789 1.00 97.88 89 ALA A C 1
ATOM 708 O O . ALA A 1 89 ? -3.688 19.846 10.792 1.00 97.88 89 ALA A O 1
ATOM 709 N N . HIS A 1 90 ? -5.428 18.634 10.059 1.00 97.44 90 HIS A N 1
ATOM 710 C CA . HIS A 1 90 ? -6.127 19.698 9.351 1.00 97.44 90 HIS A CA 1
ATOM 711 C C . HIS A 1 90 ? -7.362 20.133 10.156 1.00 97.44 90 HIS A C 1
ATOM 713 O O . HIS A 1 90 ? -8.184 19.317 10.563 1.00 97.44 90 HIS A O 1
ATOM 719 N N . GLY A 1 91 ? -7.481 21.433 10.434 1.00 94.12 91 GLY A N 1
ATOM 720 C CA . GLY A 1 91 ? -8.595 21.971 11.217 1.00 94.12 91 GLY A CA 1
ATOM 721 C C . GLY A 1 91 ? -8.681 21.421 12.650 1.00 94.12 91 GLY A C 1
ATOM 722 O O . GLY A 1 91 ? -7.673 21.045 13.260 1.00 94.12 91 GLY A O 1
ATOM 723 N N . ILE A 1 92 ? -9.903 21.437 13.197 1.00 95.19 92 ILE A N 1
ATOM 724 C CA . ILE A 1 92 ? -10.208 21.006 14.574 1.00 95.19 92 ILE A CA 1
ATOM 725 C C . ILE A 1 92 ? -11.027 19.716 14.661 1.00 95.19 92 ILE A C 1
ATOM 727 O O . ILE A 1 92 ?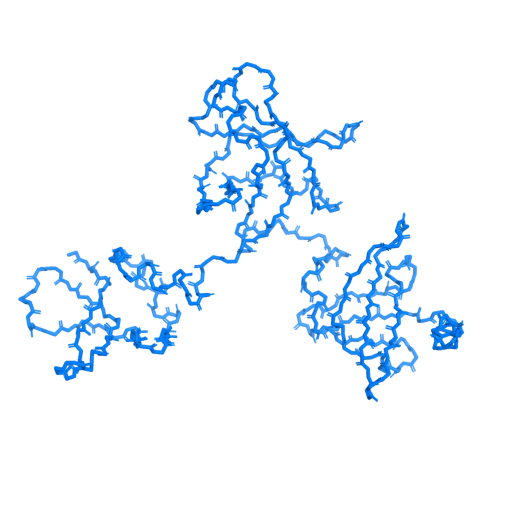 -11.077 19.100 15.721 1.00 95.19 92 ILE A O 1
ATOM 731 N N . LYS A 1 93 ? -11.643 19.300 13.552 1.00 93.81 93 LYS A N 1
ATOM 732 C CA . LYS A 1 93 ? -12.535 18.137 13.473 1.00 93.81 93 LYS A CA 1
ATOM 733 C C . LYS A 1 93 ? -11.761 16.867 13.128 1.00 93.81 93 LYS A C 1
ATOM 735 O O . LYS A 1 93 ? -12.185 16.133 12.251 1.00 93.81 93 LYS A O 1
ATOM 740 N N . GLY A 1 94 ? -10.571 16.681 13.694 1.00 95.44 94 GLY A N 1
ATOM 741 C CA . GLY A 1 94 ? -9.750 15.478 13.509 1.00 95.44 94 GLY A CA 1
ATOM 742 C C . GLY A 1 94 ? -9.458 15.054 12.063 1.00 95.44 94 GLY A C 1
ATOM 743 O O . GLY A 1 94 ? -9.207 13.879 11.819 1.00 95.44 94 GLY A O 1
ATOM 744 N N . GLU A 1 95 ? -9.501 15.969 11.090 1.00 98.25 95 GLU A N 1
ATOM 745 C CA . GLU A 1 95 ? -9.033 15.664 9.738 1.00 98.25 95 GLU A CA 1
ATOM 746 C C . GLU A 1 95 ? -7.504 15.537 9.761 1.00 98.25 95 GLU A C 1
ATOM 748 O O . GLU A 1 95 ? -6.803 16.268 10.463 1.00 98.25 95 GLU A O 1
ATOM 753 N N . LEU A 1 96 ? -6.977 14.600 8.986 1.00 98.56 96 LEU A N 1
ATOM 754 C CA . LEU A 1 96 ? -5.551 14.348 8.844 1.00 98.56 96 LEU A CA 1
ATOM 755 C C . LEU A 1 96 ? -5.029 15.081 7.616 1.00 98.56 96 LEU A C 1
ATOM 757 O O . LEU A 1 96 ? -5.616 14.991 6.539 1.00 98.56 96 LEU A O 1
ATOM 761 N N . LYS A 1 97 ? -3.900 15.767 7.774 1.00 98.50 97 LYS A N 1
ATOM 762 C CA . LYS A 1 97 ? -3.095 16.284 6.672 1.00 98.50 97 LYS A CA 1
ATOM 763 C C . LYS A 1 97 ? -2.004 15.260 6.368 1.00 98.50 97 LYS A C 1
ATOM 765 O O . LYS A 1 97 ? -1.216 14.936 7.258 1.00 98.50 97 LYS A O 1
ATOM 770 N N . ALA A 1 98 ? -1.933 14.770 5.137 1.00 98.50 98 ALA A N 1
ATOM 771 C CA . ALA A 1 98 ? -0.940 13.781 4.723 1.00 98.50 98 ALA A CA 1
ATOM 772 C C . ALA A 1 98 ? -0.307 14.146 3.376 1.00 98.50 98 ALA A C 1
ATOM 774 O O . ALA A 1 98 ? -0.965 14.733 2.524 1.00 98.50 98 ALA A O 1
ATOM 775 N N . VAL A 1 99 ? 0.967 13.808 3.193 1.00 96.81 99 VAL A N 1
ATOM 776 C CA . VAL A 1 99 ? 1.692 14.009 1.929 1.00 96.81 99 VAL A CA 1
ATOM 777 C C . VAL A 1 99 ? 1.706 12.707 1.129 1.00 96.81 99 VAL A C 1
ATOM 779 O O . VAL A 1 99 ? 1.918 11.651 1.739 1.00 96.81 99 VAL A O 1
ATOM 782 N N . PRO A 1 100 ? 1.467 12.739 -0.191 1.00 94.62 100 PRO A N 1
ATOM 783 C CA . PRO A 1 100 ? 1.500 11.539 -1.017 1.00 94.62 100 PRO A CA 1
ATOM 784 C C . PRO A 1 100 ? 2.864 10.840 -1.027 1.00 94.62 100 PRO A C 1
ATOM 786 O O . PRO A 1 100 ? 3.916 11.438 -0.808 1.00 94.62 100 PRO A O 1
ATOM 789 N N . ARG A 1 101 ? 2.824 9.533 -1.283 1.00 89.88 101 ARG A N 1
ATOM 790 C CA . ARG A 1 101 ? 3.956 8.649 -1.614 1.00 89.88 101 ARG A CA 1
ATOM 791 C C . ARG A 1 101 ? 3.620 7.812 -2.851 1.00 89.88 101 ARG A C 1
ATOM 793 O O . ARG A 1 101 ? 3.956 6.638 -2.928 1.00 89.88 101 ARG A O 1
ATOM 800 N N . THR A 1 102 ? 2.857 8.416 -3.752 1.00 82.81 102 THR A N 1
ATOM 801 C CA . THR A 1 102 ? 2.296 7.820 -4.960 1.00 82.81 102 THR A CA 1
ATOM 802 C C . THR A 1 102 ? 2.182 8.910 -6.015 1.00 82.81 102 THR A C 1
ATOM 804 O O . THR A 1 102 ? 1.834 10.041 -5.673 1.00 82.81 102 THR A O 1
ATOM 807 N N . ASP A 1 103 ? 2.415 8.554 -7.275 1.00 75.50 103 ASP A N 1
ATOM 808 C CA . ASP A 1 103 ? 2.331 9.484 -8.408 1.00 75.50 103 ASP A CA 1
ATOM 809 C C . ASP A 1 103 ? 0.890 9.715 -8.884 1.00 75.50 103 ASP A C 1
ATOM 811 O O . ASP A 1 103 ? 0.609 10.653 -9.625 1.00 75.50 103 ASP A O 1
ATOM 815 N N . THR A 1 104 ? -0.058 8.899 -8.408 1.00 79.88 104 THR A N 1
ATOM 816 C CA . THR A 1 104 ? -1.480 8.961 -8.781 1.00 79.88 104 THR A CA 1
ATOM 817 C C . THR A 1 104 ? -2.378 9.246 -7.565 1.00 79.88 104 THR A C 1
ATOM 819 O O . THR A 1 104 ? -3.311 8.487 -7.273 1.00 79.88 104 THR A O 1
ATOM 822 N N . PRO A 1 105 ? -2.142 10.325 -6.793 1.00 89.06 105 PRO A N 1
ATOM 823 C CA . PRO A 1 105 ? -2.846 10.563 -5.533 1.00 89.06 105 PRO A CA 1
ATOM 824 C C . PRO A 1 105 ? -4.357 10.775 -5.711 1.00 89.06 105 PRO A C 1
ATOM 826 O O . PRO A 1 105 ? -5.153 10.411 -4.842 1.00 89.06 105 PRO A O 1
ATOM 829 N N . ALA A 1 106 ? -4.786 11.295 -6.863 1.00 87.00 106 ALA A N 1
ATOM 830 C CA . ALA A 1 106 ? -6.199 11.479 -7.181 1.00 87.00 106 ALA A CA 1
ATOM 831 C C . ALA A 1 106 ? -7.005 10.163 -7.164 1.00 87.00 106 ALA A C 1
ATOM 833 O O . ALA A 1 106 ? -8.198 10.195 -6.852 1.00 87.00 106 ALA A O 1
ATOM 834 N N . HIS A 1 107 ? -6.370 9.015 -7.424 1.00 86.38 107 HIS A N 1
ATOM 835 C CA . HIS A 1 107 ? -7.034 7.705 -7.465 1.00 86.38 107 HIS A CA 1
ATOM 836 C C . HIS A 1 107 ? -7.486 7.218 -6.085 1.00 86.38 107 HIS A C 1
ATOM 838 O O . HIS A 1 107 ? -8.420 6.427 -5.973 1.00 86.38 107 HIS A O 1
ATOM 844 N N . TYR A 1 108 ? -6.915 7.771 -5.015 1.00 90.38 108 TYR A N 1
ATOM 845 C CA . TYR A 1 108 ? -7.251 7.395 -3.645 1.00 90.38 108 TYR A CA 1
ATOM 846 C C . TYR A 1 108 ? -8.487 8.131 -3.091 1.00 90.38 108 TYR A C 1
ATOM 848 O O . TYR A 1 108 ? -8.935 7.836 -1.985 1.00 90.38 108 TYR A O 1
ATOM 856 N N . ARG A 1 109 ? -9.092 9.065 -3.848 1.00 89.19 109 ARG A N 1
ATOM 857 C CA . ARG A 1 109 ? -10.263 9.865 -3.415 1.00 89.19 109 ARG A CA 1
ATOM 858 C C . ARG A 1 109 ? -11.505 9.023 -3.078 1.00 89.19 109 ARG A C 1
ATOM 860 O O . ARG A 1 109 ? -12.348 9.467 -2.302 1.00 89.19 109 ARG A O 1
ATOM 867 N N . SER A 1 110 ? -11.638 7.833 -3.664 1.00 84.38 110 SER A N 1
ATOM 868 C CA . SER A 1 110 ? -12.786 6.928 -3.484 1.00 84.38 110 SER A CA 1
ATOM 869 C C . SER A 1 110 ? -12.548 5.813 -2.459 1.00 84.38 110 SER A C 1
ATOM 871 O O . SER A 1 110 ? -13.459 5.021 -2.198 1.00 84.38 110 SER A O 1
ATOM 873 N N . VAL A 1 111 ? -11.350 5.747 -1.867 1.00 88.25 111 VAL A N 1
ATOM 874 C CA . VAL A 1 111 ? -10.969 4.696 -0.920 1.00 88.25 111 VAL A CA 1
ATOM 875 C C . VAL A 1 111 ? -11.831 4.796 0.329 1.00 88.25 111 VAL A C 1
ATOM 877 O O . VAL A 1 111 ? -11.873 5.838 0.982 1.00 88.25 111 VAL A O 1
ATOM 880 N N . ARG A 1 112 ? -12.515 3.695 0.660 1.00 89.44 112 ARG A N 1
ATOM 881 C CA . ARG A 1 112 ? -13.466 3.604 1.784 1.00 89.44 112 ARG A CA 1
ATOM 882 C C . ARG A 1 112 ? -12.833 3.135 3.088 1.00 89.44 112 ARG A C 1
ATOM 884 O O . ARG A 1 112 ? -13.422 3.311 4.153 1.00 89.44 112 ARG A O 1
ATOM 891 N N . ARG A 1 113 ? -11.660 2.513 3.001 1.00 92.38 113 ARG A N 1
ATOM 892 C CA . ARG A 1 113 ? -10.939 1.952 4.136 1.00 92.38 113 ARG A CA 1
ATOM 893 C C . ARG A 1 113 ? -9.447 2.140 3.940 1.00 92.38 113 ARG A C 1
ATOM 895 O O . ARG A 1 113 ? -8.923 1.859 2.871 1.00 92.38 113 ARG A O 1
ATOM 902 N N . VAL A 1 114 ? -8.782 2.614 4.981 1.00 95.44 114 VAL A N 1
ATOM 903 C CA . VAL A 1 114 ? -7.329 2.790 5.016 1.00 95.44 114 VAL A CA 1
ATOM 904 C C . VAL A 1 114 ? -6.777 2.162 6.280 1.00 95.44 114 VAL A C 1
ATOM 906 O O . VAL A 1 114 ? -7.505 1.934 7.248 1.00 95.44 114 VAL A O 1
ATOM 909 N N . PHE A 1 115 ? -5.478 1.920 6.291 1.00 95.19 115 PHE A N 1
ATOM 910 C CA . PHE A 1 115 ? -4.767 1.433 7.457 1.00 95.19 115 PHE A CA 1
ATOM 911 C C . PHE A 1 115 ? -3.724 2.459 7.867 1.00 95.19 115 PHE A C 1
ATOM 913 O O . PHE A 1 115 ? -2.949 2.933 7.042 1.00 95.19 115 PHE A O 1
ATOM 920 N N . VAL A 1 116 ? -3.719 2.817 9.145 1.00 96.12 116 VAL A N 1
ATOM 921 C CA . VAL A 1 116 ? -2.732 3.730 9.719 1.00 96.12 116 VAL A CA 1
ATOM 922 C C . VAL A 1 116 ? -1.677 2.898 10.428 1.00 96.12 116 VAL A C 1
ATOM 924 O O . VAL A 1 116 ? -2.012 2.103 11.310 1.00 96.12 116 VAL A O 1
ATOM 927 N N . LYS A 1 117 ? -0.409 3.072 10.056 1.00 93.56 117 LYS A N 1
ATOM 928 C CA . LYS A 1 117 ? 0.718 2.363 10.666 1.00 93.56 117 LYS A CA 1
ATOM 929 C C . LYS A 1 117 ? 1.713 3.345 11.267 1.00 93.56 117 LYS A C 1
ATOM 931 O O . LYS A 1 117 ? 2.411 4.059 10.555 1.00 93.56 117 LYS A O 1
ATOM 936 N N . GLU A 1 118 ? 1.789 3.361 12.590 1.00 93.81 118 GLU A N 1
ATOM 937 C CA . GLU A 1 118 ? 2.856 4.056 13.313 1.00 93.81 118 GLU A CA 1
ATOM 938 C C . GLU A 1 118 ? 4.166 3.231 13.256 1.00 93.81 118 GLU A C 1
ATOM 940 O O . GLU A 1 118 ? 4.084 2.004 13.144 1.00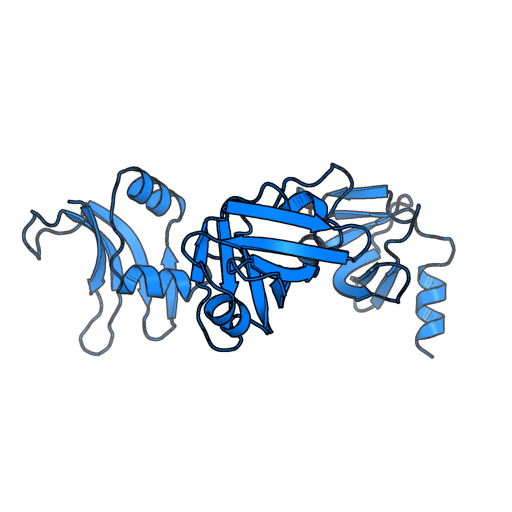 93.81 118 GLU A O 1
ATOM 945 N N . PRO A 1 119 ? 5.359 3.856 13.369 1.00 80.00 119 PRO A N 1
ATOM 946 C CA . PRO A 1 119 ? 6.664 3.211 13.144 1.00 80.00 119 PRO A CA 1
ATOM 947 C C . PRO A 1 119 ? 6.903 1.871 13.863 1.00 80.00 119 PRO A C 1
ATOM 949 O O . PRO A 1 119 ? 7.551 0.992 13.302 1.00 80.00 119 PRO A O 1
ATOM 952 N N . ASP A 1 120 ? 6.313 1.675 15.045 1.00 83.19 120 ASP A N 1
ATOM 953 C CA . ASP A 1 120 ? 6.513 0.481 15.882 1.00 83.19 120 ASP A CA 1
ATOM 954 C C . ASP A 1 120 ? 5.210 -0.245 16.242 1.00 83.19 120 ASP A C 1
ATOM 956 O O . ASP A 1 120 ? 5.163 -1.049 17.179 1.00 83.19 120 ASP A O 1
ATOM 960 N N . LYS A 1 121 ? 4.118 0.050 15.531 1.00 84.62 121 LYS A N 1
ATOM 961 C CA . LYS A 1 121 ? 2.811 -0.555 15.802 1.00 84.62 121 LYS A CA 1
ATOM 962 C C . LYS A 1 121 ? 2.306 -1.345 14.608 1.00 84.62 121 LYS A C 1
ATOM 964 O O . LYS A 1 121 ? 2.655 -1.103 13.454 1.00 84.62 121 LYS A O 1
ATOM 969 N N . ASP A 1 122 ? 1.451 -2.313 14.912 1.00 84.25 122 ASP A N 1
ATOM 970 C CA . ASP A 1 122 ? 0.628 -2.950 13.896 1.00 84.25 122 ASP A CA 1
ATOM 971 C C . ASP A 1 122 ? -0.261 -1.902 13.213 1.00 84.25 122 ASP A C 1
ATOM 973 O O . ASP A 1 122 ? -0.736 -0.963 13.854 1.00 84.25 122 ASP A O 1
ATOM 977 N N . ALA A 1 123 ? -0.505 -2.087 11.916 1.00 87.00 123 ALA A N 1
ATOM 978 C CA . ALA A 1 123 ? -1.425 -1.237 11.178 1.00 87.00 123 ALA A CA 1
ATOM 979 C C . ALA A 1 123 ? -2.852 -1.380 11.736 1.00 87.00 123 ALA A C 1
ATOM 981 O O . ALA A 1 123 ? -3.324 -2.493 11.990 1.00 87.00 123 ALA A O 1
ATOM 982 N N . VAL A 1 124 ? -3.534 -0.253 11.923 1.00 90.38 124 VAL A N 1
ATOM 983 C CA . VAL A 1 124 ? -4.908 -0.184 12.431 1.00 90.38 124 VAL A CA 1
A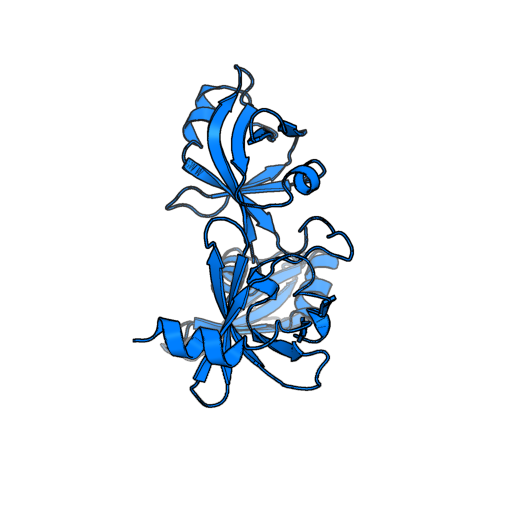TOM 984 C C . VAL A 1 124 ? -5.821 0.284 11.306 1.00 90.38 124 VAL A C 1
ATOM 986 O O . VAL A 1 124 ? -5.566 1.317 10.693 1.00 90.38 124 VAL A O 1
ATOM 989 N N . GLY A 1 125 ? -6.874 -0.482 11.021 1.00 92.44 125 GLY A N 1
ATOM 990 C CA . GLY A 1 125 ? -7.833 -0.163 9.963 1.00 92.44 125 GLY A CA 1
ATOM 991 C C . GLY A 1 125 ? -8.864 0.882 10.394 1.00 92.44 125 GLY A C 1
ATOM 992 O O . GLY A 1 125 ? -9.420 0.793 11.488 1.00 92.44 125 GLY A O 1
ATOM 993 N N . TYR A 1 126 ? -9.159 1.819 9.499 1.00 94.50 126 TYR A N 1
ATOM 994 C CA . TYR A 1 126 ? -10.161 2.866 9.662 1.00 94.50 126 TYR A CA 1
ATOM 995 C C . TYR A 1 126 ? -11.048 2.945 8.424 1.00 94.50 126 TYR A C 1
ATOM 997 O O . TYR A 1 126 ? -10.556 2.954 7.296 1.00 94.50 126 TYR A O 1
ATOM 1005 N N . ASP A 1 127 ? -12.353 3.082 8.642 1.00 95.12 127 ASP A N 1
ATOM 1006 C CA . ASP A 1 127 ? -13.256 3.560 7.598 1.00 95.12 127 ASP A CA 1
ATOM 1007 C C . ASP A 1 127 ? -12.984 5.046 7.339 1.00 95.12 127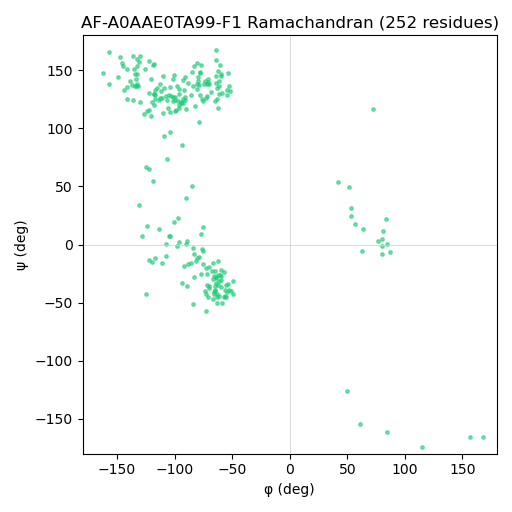 ASP A C 1
ATOM 1009 O O . ASP A 1 127 ? -12.840 5.840 8.277 1.00 95.12 127 ASP A O 1
ATOM 1013 N N . THR A 1 128 ? -12.981 5.440 6.072 1.00 95.94 128 THR A N 1
ATOM 1014 C CA . THR A 1 128 ? -12.910 6.845 5.675 1.00 95.94 128 THR A CA 1
ATOM 1015 C C . THR A 1 128 ? -14.324 7.430 5.588 1.00 95.94 128 THR A C 1
ATOM 1017 O O . THR A 1 128 ? -15.268 6.794 5.116 1.00 95.94 128 THR A O 1
ATOM 1020 N N . GLU A 1 129 ? -14.496 8.660 6.065 1.00 95.94 129 GLU A N 1
ATOM 1021 C CA . GLU A 1 129 ? -15.678 9.481 5.763 1.00 95.94 129 GLU A CA 1
ATOM 1022 C C . GLU A 1 129 ? -15.438 10.306 4.497 1.00 95.94 129 GLU A C 1
ATOM 1024 O O . GLU A 1 129 ? -16.354 10.529 3.707 1.00 95.94 129 GLU A O 1
ATOM 1029 N N . GLN A 1 130 ? -14.199 10.771 4.304 1.00 95.00 130 GLN A N 1
ATOM 1030 C CA . GLN A 1 130 ? -13.806 11.564 3.149 1.00 95.00 130 GLN A CA 1
ATOM 1031 C C . GLN A 1 130 ? -12.298 11.462 2.902 1.00 95.00 130 GLN A C 1
ATOM 1033 O O . GLN A 1 130 ? -11.502 11.573 3.833 1.00 95.00 130 GLN A O 1
ATOM 1038 N N . VAL A 1 131 ? -11.906 11.334 1.634 1.00 96.62 131 VAL A N 1
ATOM 1039 C CA . VAL A 1 131 ? -10.519 11.478 1.179 1.00 96.62 131 VAL A CA 1
ATOM 1040 C C . VAL A 1 131 ? -10.489 12.553 0.098 1.00 96.62 131 VAL A C 1
ATOM 1042 O O . VAL A 1 131 ? -11.086 12.400 -0.966 1.00 96.62 131 VAL A O 1
ATOM 1045 N N . ARG A 1 132 ? -9.813 13.670 0.367 1.00 96.31 132 ARG A N 1
ATOM 1046 C CA . ARG A 1 132 ? -9.580 14.734 -0.615 1.00 96.31 132 ARG A CA 1
ATOM 1047 C C . ARG A 1 132 ? -8.102 14.800 -0.937 1.00 96.31 132 ARG A C 1
ATOM 1049 O O . ARG A 1 132 ? -7.282 14.754 -0.031 1.00 96.31 132 ARG A O 1
ATOM 1056 N N . TYR A 1 133 ? -7.786 14.976 -2.211 1.00 96.06 133 TYR A N 1
ATOM 1057 C CA . TYR A 1 133 ? -6.448 15.344 -2.661 1.00 96.06 133 TYR A CA 1
ATOM 1058 C C . TYR A 1 133 ? -6.503 16.754 -3.242 1.00 96.06 133 TYR A C 1
ATOM 1060 O O . TYR A 1 133 ? -7.356 17.020 -4.096 1.00 96.06 133 TYR A O 1
ATOM 1068 N N . LEU A 1 134 ? -5.649 17.639 -2.731 1.00 94.00 134 LEU A N 1
ATOM 1069 C CA . LEU A 1 134 ? -5.569 19.049 -3.091 1.00 94.00 134 LEU A CA 1
ATOM 1070 C C . LEU A 1 134 ? -4.355 19.287 -3.995 1.00 94.00 134 LEU A C 1
ATOM 1072 O O . LEU A 1 134 ? -3.254 19.507 -3.491 1.00 94.00 134 LEU A O 1
ATOM 1076 N N . ASP A 1 135 ? -4.579 19.310 -5.310 1.00 89.44 135 ASP A N 1
ATOM 1077 C CA . ASP A 1 135 ? -3.525 19.381 -6.335 1.00 89.44 135 ASP A CA 1
ATOM 1078 C C . ASP A 1 135 ? -2.558 20.567 -6.139 1.00 89.44 135 ASP A C 1
ATOM 1080 O O . ASP A 1 135 ? -1.347 20.417 -6.237 1.00 89.44 135 ASP A O 1
ATOM 1084 N N . HIS A 1 136 ? -3.070 21.742 -5.762 1.00 90.00 136 HIS A N 1
ATOM 1085 C CA . HIS A 1 136 ? -2.264 22.961 -5.577 1.00 90.00 136 HIS A CA 1
ATOM 1086 C C . HIS A 1 136 ? -1.269 22.909 -4.405 1.00 90.00 136 HIS A C 1
ATOM 1088 O O . HIS A 1 136 ? -0.405 23.774 -4.297 1.00 90.00 136 HIS A O 1
ATOM 1094 N N . SER A 1 137 ? -1.434 21.960 -3.483 1.00 91.38 137 SER A N 1
ATOM 1095 C CA . SER A 1 137 ? -0.618 21.856 -2.266 1.00 91.38 137 SER A CA 1
ATOM 1096 C C . SER A 1 137 ? -0.016 20.469 -2.070 1.00 91.38 137 SER A C 1
ATOM 1098 O O . SER A 1 137 ? 0.534 20.210 -1.000 1.00 91.38 137 SER A O 1
ATOM 1100 N N . ASP A 1 138 ? -0.173 19.591 -3.066 1.00 92.31 138 ASP A N 1
ATOM 1101 C CA . ASP A 1 138 ? 0.273 18.197 -3.054 1.00 92.31 138 ASP A CA 1
ATOM 1102 C C . ASP A 1 138 ? 0.004 17.501 -1.706 1.00 92.31 138 ASP A C 1
ATOM 1104 O O . ASP A 1 138 ? 0.889 17.055 -0.977 1.00 92.31 138 ASP A O 1
ATOM 1108 N N . THR A 1 139 ? -1.258 17.551 -1.273 1.00 97.12 139 THR A N 1
ATOM 1109 C CA . THR A 1 139 ? -1.653 17.143 0.079 1.00 97.12 139 THR A CA 1
ATOM 1110 C C . THR A 1 139 ? -2.985 16.407 0.058 1.00 97.12 139 THR A C 1
ATOM 1112 O O . THR A 1 139 ? -3.968 16.861 -0.533 1.00 97.12 139 THR A O 1
ATOM 1115 N N . PHE A 1 140 ? -3.049 15.309 0.803 1.00 98.31 140 PHE A N 1
ATOM 1116 C CA . PHE A 1 140 ? -4.290 14.668 1.205 1.00 98.31 140 PHE A CA 1
ATOM 1117 C C . PHE A 1 140 ? -4.884 15.310 2.462 1.00 98.31 140 PHE A C 1
ATOM 1119 O O . PHE A 1 140 ? -4.185 15.528 3.454 1.00 98.31 140 PHE A O 1
ATOM 1126 N N . ILE A 1 141 ? -6.198 15.528 2.441 1.00 98.12 141 ILE A N 1
ATOM 1127 C CA . ILE A 1 141 ? -7.024 15.770 3.624 1.00 98.12 141 ILE A CA 1
ATOM 1128 C C . ILE A 1 141 ? -7.921 14.549 3.819 1.00 98.12 141 ILE A C 1
ATOM 1130 O O . ILE A 1 141 ? -8.789 14.273 2.986 1.00 98.12 141 ILE A O 1
ATOM 1134 N N . VAL A 1 142 ? -7.697 13.808 4.903 1.00 98.25 142 VAL A N 1
ATOM 1135 C CA . VAL A 1 142 ? -8.374 12.535 5.179 1.00 98.25 142 VAL A CA 1
ATOM 1136 C C . VAL A 1 142 ? -9.204 12.647 6.448 1.00 98.25 142 VAL A C 1
ATOM 1138 O O . VAL A 1 142 ? -8.691 12.969 7.516 1.00 98.25 142 VAL A O 1
ATOM 1141 N N . ARG A 1 143 ? -10.493 12.340 6.347 1.00 97.75 143 ARG A N 1
ATOM 1142 C CA . ARG A 1 143 ? -11.416 12.248 7.474 1.00 97.75 143 ARG A CA 1
ATOM 1143 C C . ARG A 1 143 ? -11.695 10.774 7.749 1.00 97.75 143 ARG A C 1
ATOM 1145 O O . ARG A 1 143 ? -12.241 10.082 6.890 1.00 97.75 143 ARG A O 1
ATOM 1152 N N . LEU A 1 144 ? -11.323 10.302 8.935 1.00 97.31 144 LEU A N 1
ATOM 1153 C CA . LEU A 1 144 ? -11.565 8.930 9.387 1.00 97.31 144 LEU A CA 1
ATOM 1154 C C . LEU A 1 144 ? -12.771 8.888 10.326 1.00 97.31 144 LEU A C 1
ATOM 1156 O O . LEU A 1 144 ? -12.963 9.806 11.129 1.00 97.31 144 LEU A O 1
ATOM 1160 N N . LYS A 1 145 ? -13.551 7.803 10.277 1.00 94.44 145 LYS A N 1
ATOM 1161 C CA . LYS A 1 145 ? -14.604 7.573 11.274 1.00 94.44 145 LYS A CA 1
ATOM 1162 C C . LYS A 1 145 ? -13.989 7.462 12.669 1.00 94.44 145 LYS A C 1
ATOM 1164 O O . LYS A 1 145 ? -12.948 6.830 12.847 1.00 94.44 145 LYS A O 1
ATOM 1169 N N . ASN A 1 146 ? -14.670 8.030 13.664 1.00 92.50 146 ASN A N 1
ATOM 1170 C CA . ASN A 1 146 ? -14.294 8.002 15.085 1.00 92.50 146 ASN A CA 1
ATOM 1171 C C . ASN A 1 146 ? -12.970 8.711 15.446 1.00 92.50 146 ASN A C 1
ATOM 1173 O O . ASN A 1 146 ? -12.474 8.539 16.559 1.00 92.50 146 ASN A O 1
ATOM 1177 N N . LEU A 1 147 ? -12.392 9.519 14.550 1.00 94.19 147 LEU A N 1
ATOM 1178 C CA . LEU A 1 147 ? -11.234 10.370 14.851 1.00 94.19 147 LEU A CA 1
ATOM 1179 C C . LEU A 1 147 ? -11.682 11.831 14.940 1.00 94.19 147 LEU A C 1
ATOM 1181 O O . LEU A 1 147 ? -11.501 12.589 14.004 1.00 94.19 147 LEU A O 1
ATOM 1185 N N . GLU A 1 148 ? -12.367 12.233 16.005 1.00 92.38 148 GLU A N 1
ATOM 1186 C CA . GLU A 1 148 ? -13.229 13.430 15.971 1.00 92.38 148 GLU A CA 1
ATOM 1187 C C . GLU A 1 148 ? -12.536 14.768 16.244 1.00 92.38 148 GLU A C 1
ATOM 1189 O O . GLU A 1 148 ? -13.087 15.818 15.907 1.00 92.38 148 GLU A O 1
ATOM 1194 N N . ASP A 1 149 ? -11.324 14.755 16.797 1.00 95.50 149 ASP A N 1
ATOM 1195 C CA . ASP A 1 149 ? -10.660 15.971 17.256 1.00 95.50 149 ASP A CA 1
ATOM 1196 C C . ASP A 1 149 ? -9.199 16.098 16.802 1.00 95.50 149 ASP A C 1
ATOM 1198 O O . ASP A 1 149 ? -8.518 15.137 16.432 1.00 95.50 149 ASP A O 1
ATOM 1202 N N . ARG A 1 150 ? -8.717 17.346 16.825 1.00 97.75 150 ARG A N 1
ATOM 1203 C CA . ARG A 1 150 ? -7.342 17.715 16.465 1.00 97.75 150 ARG A CA 1
ATOM 1204 C C . ARG A 1 150 ? -6.294 16.960 17.276 1.00 97.75 150 ARG A C 1
ATOM 1206 O O . ARG A 1 150 ? -5.261 16.593 16.730 1.00 97.75 150 ARG A O 1
ATOM 1213 N N . THR A 1 151 ? -6.536 16.755 18.565 1.00 96.94 151 THR A N 1
ATOM 1214 C CA . THR A 1 151 ? -5.572 16.125 19.472 1.00 96.94 151 THR A CA 1
ATOM 1215 C C . THR A 1 151 ? -5.347 14.666 19.089 1.00 96.94 151 THR A C 1
ATOM 1217 O O . THR A 1 151 ? -4.210 14.199 19.089 1.00 96.94 151 THR A O 1
ATOM 1220 N N . ALA A 1 152 ? -6.408 13.945 18.731 1.00 95.19 152 ALA A N 1
ATOM 1221 C CA . ALA A 1 152 ? -6.330 12.581 18.233 1.00 95.19 152 ALA A CA 1
ATOM 1222 C C . ALA A 1 152 ? -5.618 12.518 16.873 1.00 95.19 152 ALA A C 1
ATOM 1224 O O . ALA A 1 152 ? -4.757 11.663 16.681 1.00 95.19 152 ALA A O 1
ATOM 1225 N N . ALA A 1 153 ? -5.914 13.454 15.968 1.00 97.12 153 ALA A N 1
ATOM 1226 C CA . ALA A 1 153 ? -5.251 13.545 14.668 1.00 97.12 153 ALA A CA 1
ATOM 1227 C C . ALA A 1 153 ? -3.741 13.834 14.777 1.00 97.12 153 ALA A C 1
ATOM 1229 O O . ALA A 1 153 ? -2.942 13.184 14.108 1.00 97.12 153 ALA A O 1
ATOM 1230 N N . GLU A 1 154 ? -3.323 14.748 15.659 1.00 97.56 154 GLU A N 1
ATOM 1231 C CA . GLU A 1 154 ? -1.901 15.072 15.857 1.00 97.56 154 GLU A CA 1
ATOM 1232 C C . GLU A 1 154 ? -1.087 13.888 16.405 1.00 97.56 154 GLU A C 1
ATOM 1234 O O . GLU A 1 154 ? 0.097 13.766 16.096 1.00 97.56 154 GLU A O 1
ATOM 1239 N N . LYS A 1 155 ? -1.704 12.966 17.159 1.00 96.56 155 LYS A N 1
ATOM 1240 C CA . LYS A 1 155 ? -1.027 11.741 17.628 1.00 96.56 155 LYS A CA 1
ATOM 1241 C C . LYS A 1 155 ? -0.626 10.802 16.491 1.00 96.56 155 LYS A C 1
ATOM 1243 O O . LYS A 1 155 ? 0.271 9.992 16.684 1.00 96.56 155 LYS A O 1
ATOM 1248 N N . LEU A 1 156 ? -1.282 10.901 15.336 1.00 97.06 156 LEU A N 1
ATOM 1249 C CA . LEU A 1 156 ? -0.991 10.076 14.162 1.00 97.06 156 LEU A CA 1
ATOM 1250 C C . LEU A 1 156 ? 0.067 10.707 13.248 1.00 97.06 156 LEU A C 1
ATOM 1252 O O . LEU A 1 156 ? 0.378 10.156 12.194 1.00 97.06 156 LEU A O 1
ATOM 1256 N N . LYS A 1 157 ? 0.638 11.858 13.620 1.00 97.62 157 LYS A N 1
ATOM 1257 C CA . LYS A 1 157 ? 1.723 12.485 12.865 1.00 97.62 157 LYS A CA 1
ATOM 1258 C C . LYS A 1 157 ? 2.925 11.542 12.752 1.00 97.62 157 LYS A C 1
ATOM 1260 O O . LYS A 1 157 ? 3.418 11.023 13.747 1.00 97.62 157 LYS A O 1
ATOM 1265 N N . GLY A 1 158 ? 3.419 11.373 11.530 1.00 95.38 158 GLY A N 1
ATOM 1266 C CA . GLY A 1 158 ? 4.507 10.464 11.180 1.00 95.38 158 GLY A CA 1
ATOM 1267 C C . GLY A 1 158 ? 4.057 9.038 10.859 1.00 95.38 158 GLY A C 1
ATOM 1268 O O . GLY A 1 158 ? 4.890 8.246 10.430 1.00 95.38 158 GLY A O 1
ATOM 1269 N N . ALA A 1 159 ? 2.776 8.702 11.037 1.00 97.50 159 ALA A N 1
ATOM 1270 C CA . ALA A 1 159 ? 2.255 7.399 10.647 1.00 97.50 159 ALA A CA 1
ATOM 1271 C C . ALA A 1 159 ? 2.020 7.312 9.131 1.00 97.50 159 ALA A C 1
ATOM 1273 O O . ALA A 1 159 ? 1.662 8.295 8.473 1.00 97.50 159 ALA A O 1
ATOM 1274 N N . ASP A 1 160 ? 2.191 6.111 8.591 1.00 96.75 160 ASP A N 1
ATOM 1275 C CA . ASP A 1 160 ? 1.902 5.797 7.198 1.00 96.75 160 ASP A CA 1
ATOM 1276 C C . ASP A 1 160 ? 0.397 5.569 7.003 1.00 96.75 160 ASP A C 1
ATOM 1278 O O . ASP A 1 160 ? -0.257 4.920 7.824 1.00 96.75 160 ASP A O 1
ATOM 1282 N N . LEU A 1 161 ? -0.134 6.058 5.884 1.00 96.88 161 LEU A N 1
ATOM 1283 C CA . LEU A 1 161 ? -1.433 5.661 5.352 1.00 96.88 161 LEU A CA 1
ATOM 1284 C C . LEU A 1 161 ? -1.231 4.587 4.288 1.00 96.88 161 LEU A C 1
ATOM 1286 O O . LEU A 1 161 ? -0.510 4.778 3.302 1.00 96.88 161 LEU A O 1
ATOM 1290 N N . LEU A 1 162 ? -1.891 3.460 4.511 1.00 93.81 162 LEU A N 1
ATOM 1291 C CA . LEU A 1 162 ? -1.799 2.264 3.699 1.00 93.81 162 LEU A CA 1
ATOM 1292 C C . LEU A 1 162 ? -3.175 1.855 3.171 1.00 93.81 162 LEU A C 1
ATOM 1294 O O . LEU A 1 162 ? -4.210 2.174 3.765 1.00 93.81 162 LEU A O 1
ATOM 1298 N N . ILE A 1 163 ? -3.166 1.089 2.090 1.00 88.69 163 ILE A N 1
ATOM 1299 C CA . ILE A 1 163 ? -4.321 0.367 1.561 1.00 88.69 163 ILE A CA 1
ATOM 1300 C C . ILE A 1 163 ? -3.960 -1.110 1.416 1.00 88.69 163 ILE A C 1
ATOM 1302 O O . ILE A 1 163 ? -2.787 -1.433 1.237 1.00 88.69 163 ILE A O 1
ATOM 1306 N N . GLU A 1 164 ? -4.937 -2.005 1.534 1.00 82.62 164 GLU A N 1
ATOM 1307 C CA . GLU A 1 164 ? -4.729 -3.402 1.144 1.00 82.62 164 GLU A CA 1
ATOM 1308 C C . GLU A 1 164 ? -4.466 -3.475 -0.362 1.00 82.62 164 GLU A C 1
ATOM 1310 O O . GLU A 1 164 ? -5.147 -2.811 -1.142 1.00 82.62 164 GLU A O 1
ATOM 1315 N N . ASP A 1 165 ? -3.518 -4.308 -0.785 1.00 76.50 165 ASP A N 1
ATOM 1316 C CA . ASP A 1 165 ? -3.167 -4.442 -2.203 1.00 76.50 165 ASP A CA 1
ATOM 1317 C C . ASP A 1 165 ? -4.360 -4.888 -3.066 1.00 76.50 165 ASP A C 1
ATOM 1319 O O . ASP A 1 165 ? -4.481 -4.496 -4.223 1.00 76.50 165 ASP A O 1
ATOM 1323 N N . ALA A 1 166 ? -5.285 -5.664 -2.492 1.00 72.38 166 ALA A N 1
ATOM 1324 C CA . ALA A 1 166 ? -6.515 -6.087 -3.163 1.00 72.38 166 ALA A CA 1
ATOM 1325 C C . ALA A 1 166 ? -7.496 -4.932 -3.441 1.00 72.38 166 ALA A C 1
ATOM 1327 O O . ALA A 1 166 ? -8.333 -5.050 -4.334 1.00 72.38 166 ALA A O 1
ATOM 1328 N N . ASP A 1 167 ? -7.383 -3.839 -2.685 1.00 75.06 167 ASP A N 1
ATOM 1329 C CA . ASP A 1 167 ? -8.234 -2.652 -2.772 1.00 75.06 167 ASP A CA 1
ATOM 1330 C C . ASP A 1 167 ? -7.523 -1.482 -3.466 1.00 75.06 167 ASP A C 1
ATOM 1332 O O . ASP A 1 167 ? -8.048 -0.363 -3.486 1.00 75.06 167 ASP A O 1
ATOM 1336 N N . LEU A 1 168 ? -6.330 -1.715 -4.028 1.00 76.81 168 LEU A N 1
ATOM 1337 C CA . LEU A 1 168 ? -5.604 -0.697 -4.776 1.00 76.81 168 LEU A CA 1
ATOM 1338 C C . LEU A 1 168 ? -6.513 -0.090 -5.856 1.00 76.81 168 LEU A C 1
ATOM 1340 O O . LEU A 1 168 ? -7.182 -0.834 -6.583 1.00 76.81 168 LEU A O 1
ATOM 1344 N N . PRO A 1 169 ? -6.568 1.252 -5.971 1.00 73.56 169 PRO A N 1
ATOM 1345 C CA . PRO A 1 169 ? -7.381 1.897 -6.986 1.00 73.56 169 PRO A CA 1
ATOM 1346 C C . PRO A 1 169 ? -7.064 1.348 -8.375 1.00 73.56 169 PRO A C 1
ATOM 1348 O O . PRO A 1 169 ? -5.903 1.161 -8.735 1.00 73.56 169 PRO A O 1
ATOM 1351 N N . GLN A 1 170 ? -8.110 1.093 -9.157 1.00 60.16 170 GLN A N 1
ATOM 1352 C CA . GLN A 1 170 ? -7.954 0.547 -10.496 1.00 60.16 170 GLN A CA 1
ATOM 1353 C C . GLN A 1 170 ? -7.166 1.540 -11.359 1.00 60.16 170 GLN A C 1
ATOM 1355 O O . GLN A 1 170 ? -7.593 2.679 -11.550 1.00 60.16 170 GLN A O 1
ATOM 1360 N N . LYS A 1 171 ? -5.996 1.098 -11.823 1.00 56.88 171 LYS A N 1
ATOM 1361 C CA . LYS A 1 171 ? -5.078 1.874 -12.657 1.00 56.88 171 LYS A CA 1
ATOM 1362 C C . LYS A 1 171 ? -5.727 2.236 -13.991 1.00 56.88 171 LYS A C 1
ATOM 1364 O O . LYS A 1 171 ? -6.527 1.456 -14.522 1.00 56.88 171 LYS A O 1
ATOM 1369 N N . ALA A 1 172 ? -5.343 3.375 -14.560 1.00 54.19 172 ALA A N 1
ATOM 1370 C CA . ALA A 1 172 ? -5.539 3.590 -15.991 1.00 54.19 172 ALA A CA 1
ATOM 1371 C C . ALA A 1 172 ? -4.697 2.570 -16.793 1.00 54.19 172 ALA A C 1
ATOM 1373 O O . ALA A 1 172 ? -3.761 1.972 -16.264 1.00 54.19 172 ALA A O 1
ATOM 1374 N N . ALA A 1 173 ? -5.046 2.315 -18.059 1.00 50.09 173 ALA A N 1
ATOM 1375 C CA . ALA A 1 173 ? -4.403 1.269 -18.872 1.00 50.09 173 ALA A CA 1
ATOM 1376 C C . ALA A 1 173 ? -2.891 1.493 -19.111 1.00 50.09 173 ALA A C 1
ATOM 1378 O O . ALA A 1 173 ? -2.192 0.578 -19.542 1.00 50.09 173 ALA A O 1
ATOM 1379 N N . ASP A 1 174 ? -2.407 2.700 -18.839 1.00 54.91 174 ASP A N 1
ATOM 1380 C CA . ASP A 1 174 ? -1.043 3.195 -18.998 1.00 54.91 174 ASP A CA 1
ATOM 1381 C C . ASP A 1 174 ? -0.292 3.395 -17.667 1.00 54.91 174 ASP A C 1
ATOM 1383 O O . ASP A 1 174 ? 0.881 3.764 -17.673 1.00 54.91 174 ASP A O 1
ATOM 1387 N N . GLU A 1 175 ? -0.920 3.108 -16.524 1.00 60.91 175 GLU A N 1
ATOM 1388 C CA . GLU A 1 175 ? -0.316 3.273 -15.200 1.00 60.91 175 GLU A CA 1
ATOM 1389 C C . GLU A 1 175 ? 0.176 1.945 -14.617 1.00 60.91 175 GLU A C 1
ATOM 1391 O O . GLU A 1 175 ? -0.480 0.906 -14.730 1.00 60.91 175 GLU A O 1
ATOM 1396 N N . VAL A 1 176 ? 1.315 1.972 -13.914 1.00 65.25 176 VAL A N 1
ATOM 1397 C CA . VAL A 1 176 ? 1.899 0.791 -13.260 1.00 65.25 176 VAL A CA 1
ATOM 1398 C C . VAL A 1 176 ? 2.442 1.121 -11.878 1.00 65.25 176 VAL A C 1
ATOM 1400 O O . VAL A 1 176 ? 3.047 2.166 -11.671 1.00 65.25 176 VAL A O 1
ATOM 1403 N N . TYR A 1 177 ? 2.250 0.206 -10.920 1.00 69.25 177 TYR A N 1
ATOM 1404 C CA . TYR A 1 177 ? 2.901 0.314 -9.621 1.00 69.25 177 TYR A CA 1
ATOM 1405 C C . TYR A 1 177 ? 4.345 -0.154 -9.728 1.00 69.25 177 TYR A C 1
ATOM 1407 O O . TYR A 1 177 ? 4.628 -1.209 -10.290 1.00 69.25 177 TYR A O 1
ATOM 1415 N N . ILE A 1 178 ? 5.251 0.589 -9.101 1.00 71.94 178 ILE A N 1
ATOM 1416 C CA . ILE A 1 178 ? 6.689 0.297 -9.093 1.00 71.94 178 ILE A CA 1
ATOM 1417 C C . ILE A 1 178 ? 6.984 -1.142 -8.637 1.00 71.94 178 ILE A C 1
ATOM 1419 O O . ILE A 1 178 ? 7.836 -1.811 -9.216 1.00 71.94 178 ILE A O 1
ATOM 1423 N N . HIS A 1 179 ? 6.260 -1.659 -7.637 1.00 72.12 179 HIS A N 1
ATOM 1424 C CA . HIS A 1 179 ? 6.472 -3.026 -7.150 1.00 72.12 179 HIS A CA 1
ATOM 1425 C C . HIS A 1 179 ? 6.119 -4.100 -8.190 1.00 72.12 179 HIS A C 1
ATOM 1427 O O . HIS A 1 179 ? 6.716 -5.175 -8.177 1.00 72.12 179 HIS A O 1
ATOM 1433 N N . ASP A 1 180 ? 5.204 -3.810 -9.120 1.00 79.38 180 ASP A N 1
ATOM 1434 C CA . ASP A 1 180 ? 4.845 -4.742 -10.191 1.00 79.38 180 ASP A CA 1
ATOM 1435 C C . ASP A 1 180 ? 5.956 -4.861 -11.236 1.00 79.38 180 ASP A C 1
ATOM 1437 O O . ASP A 1 180 ? 6.075 -5.908 -11.882 1.00 79.38 180 ASP A O 1
ATOM 1441 N N . LEU A 1 181 ? 6.790 -3.820 -11.364 1.00 86.25 181 LEU A N 1
ATOM 1442 C CA . LEU A 1 181 ? 7.940 -3.795 -12.268 1.00 86.25 181 LEU A CA 1
ATOM 1443 C C . LEU A 1 181 ? 9.019 -4.789 -11.840 1.00 86.25 181 LEU A C 1
ATOM 1445 O O . LEU A 1 181 ? 9.719 -5.325 -12.695 1.00 86.25 181 LEU A O 1
ATOM 1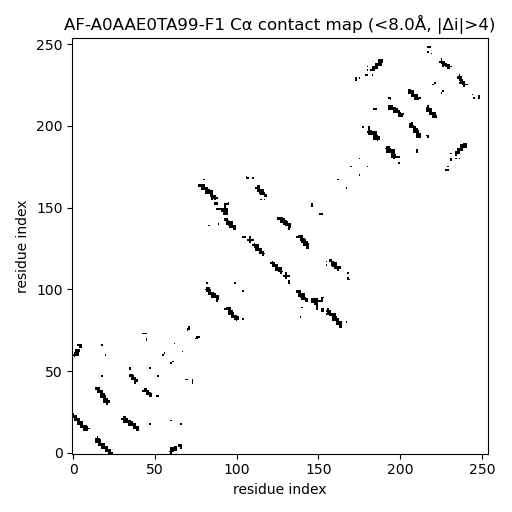449 N N . MET A 1 182 ? 9.138 -5.077 -10.541 1.00 90.19 182 MET A N 1
ATOM 1450 C CA . MET A 1 182 ? 10.138 -6.015 -10.035 1.00 90.19 182 MET A CA 1
ATOM 1451 C C . MET A 1 182 ? 9.916 -7.417 -10.619 1.00 90.19 182 MET A C 1
ATOM 1453 O O . MET A 1 182 ? 8.808 -7.975 -10.605 1.00 90.19 182 MET A O 1
ATOM 1457 N N . GLY A 1 183 ? 10.994 -7.989 -11.155 1.00 90.62 183 GLY A N 1
ATOM 1458 C CA . GLY A 1 183 ? 10.983 -9.276 -11.842 1.00 90.62 183 GLY A CA 1
ATOM 1459 C C . GLY A 1 183 ? 10.415 -9.241 -13.264 1.00 90.62 183 GLY A C 1
ATOM 1460 O O . GLY A 1 183 ? 10.303 -10.300 -13.881 1.00 90.62 183 GLY A O 1
ATOM 1461 N N . CYS A 1 184 ? 10.040 -8.077 -13.805 1.00 94.12 184 CYS A N 1
ATOM 1462 C CA . CYS A 1 184 ? 9.647 -7.985 -15.209 1.00 94.12 184 CYS A CA 1
ATOM 1463 C C . CYS A 1 184 ? 10.870 -8.082 -16.128 1.00 94.12 184 CYS A C 1
ATOM 1465 O O . CYS A 1 184 ? 11.917 -7.500 -15.851 1.00 94.12 184 CYS A O 1
ATOM 1467 N N . ARG A 1 185 ? 10.723 -8.784 -17.254 1.00 95.81 185 ARG A N 1
ATOM 1468 C CA . ARG A 1 185 ? 11.708 -8.787 -18.343 1.00 95.81 185 ARG A CA 1
ATOM 1469 C C . ARG A 1 185 ? 11.531 -7.540 -19.196 1.00 95.81 185 ARG A C 1
ATOM 1471 O O . ARG A 1 185 ? 10.404 -7.224 -19.577 1.00 95.81 185 ARG A O 1
ATOM 1478 N N . VAL A 1 186 ? 12.620 -6.860 -19.528 1.00 94.75 186 VAL A N 1
ATOM 1479 C CA . VAL A 1 186 ? 12.580 -5.688 -20.404 1.00 94.75 186 VAL A CA 1
ATOM 1480 C C . VAL A 1 186 ? 12.894 -6.106 -21.835 1.00 94.75 186 VAL A C 1
ATOM 1482 O O . VAL A 1 186 ? 13.974 -6.621 -22.118 1.00 94.75 186 VAL A O 1
ATOM 1485 N N . ILE A 1 187 ? 11.932 -5.916 -22.733 1.00 94.50 187 ILE A N 1
ATOM 1486 C CA . ILE A 1 187 ? 11.990 -6.359 -24.128 1.00 94.50 187 ILE A CA 1
ATOM 1487 C C . ILE A 1 187 ? 11.942 -5.133 -25.036 1.00 94.50 187 ILE A C 1
ATOM 1489 O O . ILE A 1 187 ? 11.053 -4.299 -24.889 1.00 94.50 187 ILE A O 1
ATOM 1493 N N . GLY A 1 188 ? 12.879 -5.019 -25.973 1.00 92.75 188 GLY A N 1
ATOM 1494 C CA . GLY A 1 188 ? 12.891 -3.957 -26.972 1.00 92.75 188 GLY A CA 1
ATOM 1495 C C . GLY A 1 188 ? 11.995 -4.249 -28.176 1.00 92.75 188 GLY A C 1
ATOM 1496 O O . GLY A 1 188 ? 11.765 -5.403 -28.544 1.00 92.75 188 GLY A O 1
ATOM 1497 N N . THR A 1 189 ? 11.524 -3.192 -28.838 1.00 91.44 189 THR A N 1
ATOM 1498 C CA . THR A 1 189 ? 10.907 -3.231 -30.179 1.00 91.44 189 THR A CA 1
ATOM 1499 C C . THR A 1 189 ? 11.855 -3.791 -31.243 1.00 91.44 189 THR A C 1
ATOM 1501 O O . THR A 1 189 ? 11.400 -4.312 -32.259 1.00 91.44 189 THR A O 1
ATOM 1504 N N . ASP A 1 190 ? 13.161 -3.741 -30.985 1.00 88.25 190 ASP A N 1
ATOM 1505 C CA . ASP A 1 190 ? 14.226 -4.366 -31.769 1.00 88.25 190 ASP A CA 1
ATOM 1506 C C . ASP A 1 190 ? 14.343 -5.892 -31.561 1.00 88.25 190 ASP A C 1
ATOM 1508 O O . ASP A 1 190 ? 15.140 -6.553 -32.225 1.00 88.25 190 ASP A O 1
ATOM 1512 N N . GLY A 1 191 ? 13.536 -6.466 -30.660 1.00 85.44 191 GLY A N 1
ATOM 1513 C CA . GLY A 1 191 ? 13.519 -7.890 -30.328 1.00 85.44 191 GLY A CA 1
ATOM 1514 C C . GLY A 1 191 ? 14.553 -8.309 -29.279 1.00 85.44 191 GLY A C 1
ATOM 1515 O O . GLY A 1 191 ? 14.604 -9.489 -28.921 1.00 85.44 191 GLY A O 1
ATOM 1516 N N . ASN A 1 192 ? 15.358 -7.380 -28.757 1.00 88.69 192 ASN A N 1
ATOM 1517 C CA . ASN A 1 192 ? 16.359 -7.686 -27.743 1.00 88.69 192 ASN A CA 1
ATOM 1518 C C . ASN A 1 192 ? 15.736 -7.804 -26.346 1.00 88.69 192 ASN A C 1
ATOM 1520 O O . ASN A 1 192 ? 14.823 -7.073 -25.972 1.00 88.69 192 ASN A O 1
ATOM 1524 N N . ASN A 1 193 ? 16.269 -8.723 -25.541 1.00 92.12 193 ASN A N 1
ATOM 1525 C CA . ASN A 1 193 ? 16.004 -8.778 -24.103 1.00 92.12 193 ASN A CA 1
ATOM 1526 C C . ASN A 1 193 ? 17.116 -8.022 -23.366 1.00 92.12 193 ASN A C 1
ATOM 1528 O O . ASN A 1 193 ? 18.286 -8.400 -23.499 1.00 92.12 193 ASN A O 1
ATOM 1532 N N . TYR A 1 194 ? 16.729 -7.007 -22.597 1.00 92.06 194 TYR A N 1
ATOM 1533 C CA . TYR A 1 194 ? 17.585 -6.105 -21.822 1.00 92.06 194 TYR A CA 1
ATOM 1534 C C . TYR A 1 194 ? 17.744 -6.520 -20.355 1.00 92.06 194 TYR A C 1
ATOM 1536 O O . TYR A 1 194 ? 18.433 -5.846 -19.600 1.00 92.06 194 TYR A O 1
ATOM 1544 N N . GLY A 1 195 ? 17.142 -7.640 -19.956 1.00 94.38 195 GLY A N 1
ATOM 1545 C CA . GLY A 1 195 ? 17.309 -8.228 -18.633 1.00 94.38 195 GLY A CA 1
ATOM 1546 C C . GLY A 1 195 ? 16.040 -8.241 -17.802 1.00 94.38 195 GLY A C 1
ATOM 1547 O O . GLY A 1 195 ? 14.949 -7.920 -18.274 1.00 94.38 195 GLY A O 1
ATOM 1548 N N . THR A 1 196 ? 16.193 -8.663 -16.551 1.00 95.88 196 THR A N 1
ATOM 1549 C CA . THR A 1 196 ? 15.107 -8.727 -15.570 1.00 95.88 196 THR A CA 1
ATOM 1550 C C . THR A 1 196 ? 15.285 -7.629 -14.538 1.00 95.88 196 THR A C 1
ATOM 1552 O O . THR A 1 196 ? 16.352 -7.515 -13.940 1.00 95.88 196 THR A O 1
ATOM 1555 N N . VAL A 1 197 ? 14.237 -6.838 -14.321 1.00 95.06 197 VAL A N 1
ATOM 1556 C CA . VAL A 1 197 ? 14.249 -5.726 -13.370 1.00 95.06 197 VAL A CA 1
ATOM 1557 C C . VAL A 1 197 ? 14.462 -6.244 -11.950 1.00 95.06 197 VAL A C 1
ATOM 1559 O O . VAL A 1 197 ? 13.677 -7.064 -11.464 1.00 95.06 197 VAL A O 1
ATOM 1562 N N . PHE A 1 198 ? 15.481 -5.723 -11.272 1.00 87.00 198 PHE A N 1
ATOM 1563 C CA . PHE A 1 198 ? 15.763 -6.025 -9.864 1.00 87.00 198 PHE A CA 1
ATOM 1564 C C . PHE A 1 198 ? 15.780 -4.779 -8.971 1.00 87.00 198 PHE A C 1
ATOM 1566 O O . PHE A 1 198 ? 15.731 -4.917 -7.749 1.00 87.00 198 PHE A O 1
ATOM 1573 N N . ASN A 1 199 ? 15.827 -3.581 -9.559 1.00 86.25 199 ASN A N 1
ATOM 1574 C CA . ASN A 1 199 ? 15.837 -2.327 -8.818 1.00 86.25 199 ASN A CA 1
ATOM 1575 C C . ASN A 1 199 ? 15.073 -1.219 -9.559 1.00 86.25 199 ASN A C 1
ATOM 1577 O O . ASN A 1 199 ? 14.953 -1.234 -10.786 1.00 86.25 199 ASN A O 1
ATOM 1581 N N . TYR A 1 200 ? 14.565 -0.257 -8.791 1.00 88.00 200 TYR A N 1
ATOM 1582 C CA . TYR A 1 200 ? 13.948 0.973 -9.275 1.00 88.00 200 TYR A CA 1
ATOM 1583 C C . TYR A 1 200 ? 14.430 2.149 -8.431 1.00 88.00 200 TYR A C 1
ATOM 1585 O O . TYR A 1 200 ? 14.464 2.069 -7.202 1.00 88.00 200 TYR A O 1
ATOM 1593 N N . PHE A 1 201 ? 14.739 3.258 -9.091 1.00 79.88 201 PHE A N 1
ATOM 1594 C CA . PHE A 1 201 ? 15.136 4.498 -8.444 1.00 79.88 201 PHE A CA 1
ATOM 1595 C C . PHE A 1 201 ? 14.680 5.717 -9.250 1.00 79.88 201 PHE A C 1
ATOM 1597 O O . PHE A 1 201 ? 14.362 5.630 -10.436 1.00 79.88 201 PHE A O 1
ATOM 1604 N N . GLU A 1 202 ? 14.634 6.871 -8.590 1.00 77.69 202 GLU A N 1
ATOM 1605 C CA . GLU A 1 202 ? 14.232 8.139 -9.195 1.00 77.69 202 GLU A CA 1
ATOM 1606 C C . GLU A 1 202 ? 15.453 9.034 -9.399 1.00 77.69 202 GLU A C 1
ATOM 1608 O O . GLU A 1 202 ? 16.149 9.370 -8.443 1.00 77.69 202 GLU A O 1
ATOM 1613 N N . ASN A 1 203 ? 15.674 9.476 -10.640 1.00 70.81 203 ASN A N 1
ATOM 1614 C CA . ASN A 1 203 ? 16.770 10.386 -11.001 1.00 70.81 203 ASN A CA 1
ATOM 1615 C C . ASN A 1 203 ? 16.326 11.858 -11.073 1.00 70.81 203 ASN A C 1
ATOM 1617 O O . ASN A 1 203 ? 16.926 12.672 -11.771 1.00 70.81 203 ASN A O 1
ATOM 1621 N N . GLY A 1 204 ? 15.239 12.212 -10.381 1.00 56.31 204 GLY A N 1
ATOM 1622 C CA . GLY A 1 204 ? 14.727 13.584 -10.283 1.00 56.31 204 GLY A CA 1
ATOM 1623 C C . GLY A 1 204 ? 13.904 14.088 -11.477 1.00 56.31 204 GLY A C 1
ATOM 1624 O O . GLY A 1 204 ? 13.304 15.154 -11.370 1.00 56.31 204 GLY A O 1
ATOM 1625 N N . VAL A 1 205 ? 13.835 13.343 -12.587 1.00 68.69 205 VAL A N 1
ATOM 1626 C CA . VAL A 1 205 ? 12.997 13.687 -13.760 1.00 68.69 205 VAL A CA 1
ATOM 1627 C C . VAL A 1 205 ? 12.049 12.548 -14.133 1.00 68.69 205 VAL A C 1
ATOM 1629 O O . VAL A 1 205 ? 10.882 12.785 -14.424 1.00 68.69 205 VAL A O 1
ATOM 1632 N N . TYR A 1 206 ? 12.538 11.310 -14.107 1.00 76.31 206 TYR A N 1
ATOM 1633 C CA . TYR A 1 206 ? 11.774 10.106 -14.423 1.00 76.31 206 TYR A CA 1
ATOM 1634 C C . TYR A 1 206 ? 12.246 8.931 -13.565 1.00 76.31 206 TYR A C 1
ATOM 1636 O O . TYR A 1 206 ? 13.389 8.896 -13.088 1.00 76.31 206 TYR A O 1
ATOM 1644 N N . GLY A 1 207 ? 11.352 7.959 -13.388 1.00 82.81 207 GLY A N 1
ATOM 1645 C CA . GLY A 1 207 ? 11.690 6.666 -12.812 1.00 82.81 207 GLY A CA 1
ATOM 1646 C C . GLY A 1 207 ? 12.672 5.912 -13.704 1.00 82.81 207 GLY A C 1
ATOM 1647 O O . GLY A 1 207 ? 12.630 6.021 -14.928 1.00 82.81 207 GLY A O 1
ATOM 1648 N N . THR A 1 208 ? 13.583 5.166 -13.099 1.00 88.50 208 THR A N 1
ATOM 1649 C CA . THR A 1 208 ? 14.622 4.402 -13.792 1.00 88.50 208 THR A CA 1
ATOM 1650 C C . THR A 1 208 ? 14.676 3.002 -13.201 1.00 88.50 208 THR A C 1
ATOM 1652 O O . THR A 1 208 ? 14.598 2.842 -11.983 1.00 88.50 208 THR A O 1
ATOM 1655 N N . VAL A 1 209 ? 14.781 1.983 -14.053 1.00 91.62 209 VAL A N 1
ATOM 1656 C CA . VAL A 1 209 ? 14.943 0.591 -13.612 1.00 91.62 209 VAL A CA 1
ATOM 1657 C C . VAL A 1 209 ? 16.335 0.083 -13.935 1.00 91.62 209 VAL A C 1
ATOM 1659 O O . VAL A 1 209 ? 16.893 0.414 -14.980 1.00 91.62 209 VAL A O 1
ATOM 1662 N N . GLU A 1 210 ? 16.863 -0.757 -13.052 1.00 93.19 210 GLU A N 1
ATOM 1663 C CA . GLU A 1 210 ? 18.039 -1.575 -13.339 1.00 93.19 210 GLU A CA 1
ATOM 1664 C C . GLU A 1 210 ? 17.567 -2.988 -13.662 1.00 93.19 210 GLU A C 1
ATOM 1666 O O . GLU A 1 210 ? 16.846 -3.621 -12.877 1.00 93.19 210 GLU A O 1
ATOM 1671 N N . ALA A 1 211 ? 17.955 -3.466 -14.839 1.00 93.31 211 ALA A N 1
ATOM 1672 C CA . ALA A 1 211 ? 17.678 -4.808 -15.309 1.00 93.31 211 ALA A CA 1
ATOM 1673 C C . ALA A 1 211 ? 18.987 -5.581 -15.464 1.00 93.31 211 ALA A C 1
ATOM 1675 O O . ALA A 1 211 ? 19.956 -5.060 -16.007 1.00 93.31 211 ALA A O 1
ATOM 1676 N N . GLU A 1 212 ? 19.021 -6.824 -14.990 1.00 91.88 212 GLU A N 1
ATOM 1677 C CA . GLU A 1 212 ? 20.203 -7.680 -15.104 1.00 91.88 212 GLU A CA 1
ATOM 1678 C C . GLU A 1 212 ? 20.005 -8.733 -16.195 1.00 91.88 212 GLU A C 1
ATOM 1680 O O . GLU A 1 212 ? 18.957 -9.391 -16.273 1.00 91.88 212 GLU A O 1
ATOM 1685 N N . LYS A 1 213 ? 21.034 -8.921 -17.021 1.00 89.38 213 LYS A N 1
ATOM 1686 C CA . LYS A 1 213 ? 21.139 -10.022 -17.974 1.00 89.38 213 LYS A CA 1
ATOM 1687 C C . LYS A 1 213 ? 22.573 -10.525 -18.027 1.00 89.38 213 LYS A C 1
ATOM 1689 O O . LYS A 1 213 ? 23.482 -9.754 -18.299 1.00 89.38 213 LYS A O 1
ATOM 1694 N N . ASP A 1 214 ? 22.762 -11.824 -17.814 1.00 86.50 214 ASP A N 1
ATOM 1695 C CA . ASP A 1 214 ? 24.072 -12.482 -17.914 1.00 86.50 214 ASP A CA 1
ATOM 1696 C C . ASP A 1 214 ? 25.172 -11.802 -17.062 1.00 86.50 214 ASP A C 1
ATOM 1698 O O . ASP A 1 214 ? 26.348 -11.810 -17.420 1.00 86.50 214 ASP A O 1
ATOM 1702 N N . GLY A 1 215 ? 24.788 -11.212 -15.921 1.00 83.06 215 GLY A N 1
ATOM 1703 C CA . GLY A 1 215 ? 25.677 -10.466 -15.025 1.00 83.06 215 GLY A CA 1
ATOM 1704 C C . GLY A 1 215 ? 25.987 -9.026 -15.458 1.00 83.06 215 GLY A C 1
ATOM 1705 O O . GLY A 1 215 ? 26.688 -8.324 -14.732 1.00 83.06 215 GLY A O 1
ATOM 1706 N N . GLU A 1 216 ? 25.471 -8.564 -16.601 1.00 84.38 216 GLU A N 1
ATOM 1707 C CA . GLU A 1 216 ? 25.509 -7.156 -17.002 1.00 84.38 216 GLU A CA 1
ATOM 1708 C C . GLU A 1 216 ? 24.239 -6.435 -16.526 1.00 84.38 216 GLU A C 1
ATOM 1710 O O . GLU A 1 216 ? 23.119 -6.919 -16.716 1.00 84.38 216 GLU A O 1
ATOM 1715 N N . VAL A 1 217 ? 24.419 -5.262 -15.913 1.00 86.69 217 VAL A N 1
ATOM 1716 C CA . VAL A 1 217 ? 23.324 -4.384 -15.484 1.00 86.69 217 VAL A CA 1
ATOM 1717 C C . VAL A 1 217 ? 23.081 -3.323 -16.550 1.00 86.69 217 VAL A C 1
ATOM 1719 O O . VAL A 1 217 ? 24.006 -2.635 -16.981 1.00 86.69 217 VAL A O 1
ATOM 1722 N N . VAL A 1 218 ? 21.822 -3.182 -16.954 1.00 89.75 218 VAL A N 1
ATOM 1723 C CA . VAL A 1 218 ? 21.350 -2.161 -17.886 1.00 89.75 218 VAL A CA 1
ATOM 1724 C C . VAL A 1 218 ? 20.417 -1.216 -17.141 1.00 89.75 218 VAL A C 1
ATOM 1726 O O . VAL A 1 218 ? 19.416 -1.645 -16.564 1.00 89.75 218 VAL A O 1
ATOM 1729 N N . ILE A 1 219 ? 20.729 0.076 -17.181 1.00 89.75 219 ILE A N 1
ATOM 1730 C CA . ILE A 1 219 ? 19.908 1.142 -16.616 1.00 89.75 219 ILE A CA 1
ATOM 1731 C C . ILE A 1 219 ? 18.990 1.670 -17.716 1.00 89.75 219 ILE A C 1
ATOM 1733 O O . ILE A 1 219 ? 19.438 2.032 -18.809 1.00 89.75 219 ILE A O 1
ATOM 1737 N N . ILE A 1 220 ? 17.686 1.665 -17.443 1.00 89.94 220 ILE A N 1
ATOM 1738 C CA . ILE A 1 220 ? 16.647 1.941 -18.435 1.00 89.94 220 ILE A CA 1
ATOM 1739 C C . ILE A 1 220 ? 15.737 3.047 -17.893 1.00 89.94 220 ILE A C 1
ATOM 1741 O O . ILE A 1 220 ? 15.006 2.818 -16.920 1.00 89.94 220 ILE A O 1
ATOM 1745 N N . PRO A 1 221 ? 15.757 4.248 -18.497 1.00 86.94 221 PRO A N 1
ATOM 1746 C CA . PRO A 1 221 ? 14.877 5.330 -18.091 1.00 86.94 221 PRO A CA 1
ATOM 1747 C C . PRO A 1 221 ? 13.439 5.017 -18.514 1.00 86.94 221 PRO A C 1
ATOM 1749 O O . PRO A 1 221 ? 13.158 4.759 -19.685 1.00 86.94 221 PRO A O 1
ATOM 1752 N N . LEU A 1 222 ? 12.500 5.089 -17.575 1.00 85.56 222 LEU A N 1
ATOM 1753 C CA . LEU A 1 222 ? 11.066 4.952 -17.840 1.00 85.56 222 LEU A CA 1
ATOM 1754 C C . LEU A 1 222 ? 10.473 6.301 -18.275 1.00 85.56 222 LEU A C 1
ATOM 1756 O O . LEU A 1 222 ? 9.504 6.791 -17.700 1.00 85.56 222 LEU A O 1
ATOM 1760 N N . ALA A 1 223 ? 11.108 6.937 -19.259 1.00 77.94 223 ALA A N 1
ATOM 1761 C CA . ALA A 1 223 ? 10.783 8.285 -19.707 1.00 77.94 223 ALA A CA 1
ATOM 1762 C C . ALA A 1 223 ? 10.118 8.289 -21.087 1.00 77.94 223 ALA A C 1
ATOM 1764 O O . ALA A 1 223 ? 10.632 7.670 -22.025 1.00 77.94 223 ALA A O 1
ATOM 1765 N N . GLY A 1 224 ? 9.044 9.075 -21.224 1.00 68.25 224 GLY A N 1
ATOM 1766 C CA . GLY A 1 224 ? 8.439 9.445 -22.508 1.00 68.25 224 GLY A CA 1
ATOM 1767 C C . GLY A 1 224 ? 8.173 8.251 -23.426 1.00 68.25 224 GLY A C 1
ATOM 1768 O O . GLY A 1 224 ? 7.557 7.271 -23.021 1.00 68.25 224 GLY A O 1
ATOM 1769 N N . ASP A 1 225 ? 8.683 8.331 -24.656 1.00 75.19 225 ASP A N 1
ATOM 1770 C CA . ASP A 1 225 ? 8.472 7.330 -25.707 1.00 75.19 225 ASP A CA 1
ATOM 1771 C C . ASP A 1 225 ? 9.278 6.035 -25.519 1.00 75.19 225 ASP A C 1
ATOM 1773 O O . ASP A 1 225 ? 9.089 5.099 -26.303 1.00 75.19 225 ASP A O 1
ATOM 1777 N N . THR A 1 226 ? 10.162 5.972 -24.513 1.00 83.38 226 THR A N 1
ATOM 1778 C CA . THR A 1 226 ? 11.008 4.796 -24.252 1.00 83.38 226 THR A CA 1
ATOM 1779 C C . THR A 1 226 ? 10.156 3.606 -23.860 1.00 83.38 226 THR A C 1
ATOM 1781 O O . THR A 1 226 ? 10.437 2.497 -24.287 1.00 83.38 226 THR A O 1
ATOM 1784 N N . VAL A 1 227 ? 9.096 3.804 -23.075 1.00 87.75 227 VAL A N 1
ATOM 1785 C CA . VAL A 1 227 ? 8.199 2.713 -22.689 1.00 87.75 227 VAL A CA 1
ATOM 1786 C C . VAL A 1 227 ? 7.004 2.699 -23.627 1.00 87.75 227 VAL A C 1
ATOM 1788 O O . VAL A 1 227 ? 6.248 3.661 -23.705 1.00 87.75 227 VAL A O 1
ATOM 1791 N N . LYS A 1 228 ? 6.812 1.588 -24.339 1.00 87.06 228 LYS A N 1
ATOM 1792 C CA . LYS A 1 228 ? 5.670 1.406 -25.245 1.00 87.06 228 LYS A CA 1
ATOM 1793 C C . LYS A 1 228 ? 4.501 0.709 -24.578 1.00 87.06 228 LYS A C 1
ATOM 1795 O O . LYS A 1 228 ? 3.358 0.965 -24.941 1.00 87.06 228 LYS A O 1
ATOM 1800 N N . ALA A 1 229 ? 4.774 -0.199 -23.647 1.00 85.38 229 ALA A N 1
ATOM 1801 C CA . ALA A 1 229 ? 3.734 -0.860 -22.877 1.00 85.38 229 ALA A CA 1
ATOM 1802 C C . ALA A 1 229 ? 4.303 -1.499 -21.616 1.00 85.38 229 ALA A C 1
ATOM 1804 O O . ALA A 1 229 ? 5.392 -2.073 -21.629 1.00 85.38 229 ALA A O 1
ATOM 1805 N N . TYR A 1 230 ? 3.491 -1.526 -20.569 1.00 86.75 230 TYR A N 1
ATOM 1806 C CA . TYR A 1 230 ? 3.710 -2.409 -19.440 1.00 86.75 230 TYR A CA 1
ATOM 1807 C C . TYR A 1 230 ? 2.747 -3.592 -19.513 1.00 86.75 230 TYR A C 1
ATOM 1809 O O . TYR A 1 230 ? 1.537 -3.421 -19.642 1.00 86.75 230 TYR A O 1
ATOM 1817 N N . ARG A 1 231 ? 3.282 -4.809 -19.432 1.00 87.31 231 ARG A N 1
ATOM 1818 C CA . ARG A 1 231 ? 2.521 -6.064 -19.447 1.00 87.31 231 ARG A CA 1
ATOM 1819 C C . ARG A 1 231 ? 2.834 -6.835 -18.170 1.00 87.31 231 ARG A C 1
ATOM 1821 O O . ARG A 1 231 ? 3.445 -7.903 -18.201 1.00 87.31 231 ARG A O 1
ATOM 1828 N N . THR A 1 232 ? 2.447 -6.270 -17.030 1.00 80.25 232 THR A N 1
ATOM 1829 C CA . THR A 1 232 ? 2.779 -6.799 -15.695 1.00 80.25 232 THR A CA 1
ATOM 1830 C C . THR A 1 232 ? 2.225 -8.203 -15.456 1.00 80.25 232 THR A C 1
ATOM 1832 O O . THR A 1 232 ? 2.901 -9.009 -14.820 1.00 80.25 232 THR A O 1
ATOM 1835 N N . ASP A 1 233 ? 1.074 -8.541 -16.048 1.00 80.06 233 ASP A N 1
ATOM 1836 C CA . ASP A 1 233 ? 0.501 -9.898 -16.011 1.00 80.06 233 ASP A CA 1
ATOM 1837 C C . ASP A 1 233 ? 1.414 -10.935 -16.684 1.00 80.06 233 ASP A C 1
ATOM 1839 O O . ASP A 1 233 ? 1.521 -12.073 -16.232 1.00 80.06 233 ASP A O 1
ATOM 1843 N N . ALA A 1 234 ? 2.115 -10.530 -17.748 1.00 86.69 234 ALA A N 1
ATOM 1844 C CA . ALA A 1 234 ? 3.094 -11.352 -18.459 1.00 86.69 234 ALA A CA 1
ATOM 1845 C C . ALA A 1 234 ? 4.523 -11.203 -17.902 1.00 86.69 234 ALA A C 1
ATOM 1847 O O . ALA A 1 234 ? 5.452 -11.830 -18.417 1.00 86.69 234 ALA A O 1
ATOM 1848 N N . LYS A 1 235 ? 4.709 -10.375 -16.861 1.00 92.31 235 LYS A N 1
ATOM 1849 C CA . LYS A 1 235 ? 6.016 -9.960 -16.331 1.00 92.31 235 LYS A CA 1
ATOM 1850 C C . LYS A 1 235 ? 6.942 -9.411 -17.420 1.00 92.31 235 LYS A C 1
ATOM 1852 O O . LYS A 1 235 ? 8.102 -9.811 -17.527 1.00 92.31 235 LYS A O 1
ATOM 1857 N N . GLU A 1 236 ? 6.426 -8.486 -18.227 1.00 93.44 236 GLU A N 1
ATOM 1858 C CA . GLU A 1 236 ? 7.160 -7.849 -19.325 1.00 93.44 236 GLU A CA 1
ATOM 1859 C C . GLU A 1 236 ? 6.987 -6.320 -19.339 1.00 93.44 236 GLU A C 1
ATOM 1861 O O . GLU A 1 236 ? 5.899 -5.798 -19.092 1.00 93.44 236 GLU A O 1
ATOM 1866 N N . ILE A 1 237 ? 8.060 -5.606 -19.685 1.00 92.56 237 ILE A N 1
ATOM 1867 C CA . ILE A 1 237 ? 8.060 -4.178 -20.029 1.00 92.56 237 ILE A CA 1
ATOM 1868 C C . ILE A 1 237 ? 8.540 -4.070 -21.476 1.00 92.56 237 ILE A C 1
ATOM 1870 O O . ILE A 1 237 ? 9.647 -4.506 -21.786 1.00 92.56 237 ILE A O 1
ATOM 1874 N N . LEU A 1 238 ? 7.711 -3.517 -22.362 1.00 92.06 238 LEU A N 1
ATOM 1875 C CA . LEU A 1 238 ? 8.062 -3.285 -23.760 1.00 92.06 238 LEU A CA 1
ATOM 1876 C C . LEU A 1 238 ? 8.630 -1.876 -23.911 1.00 92.06 238 LEU A C 1
ATOM 1878 O O . LEU A 1 238 ? 7.932 -0.900 -23.620 1.00 92.06 238 LEU A O 1
ATOM 1882 N N . ILE A 1 239 ? 9.860 -1.780 -24.405 1.00 92.94 239 ILE A N 1
ATOM 1883 C CA . ILE A 1 239 ? 10.553 -0.515 -24.635 1.00 92.94 239 ILE A CA 1
ATOM 1884 C C . ILE A 1 239 ? 10.895 -0.304 -26.108 1.00 92.94 239 ILE A C 1
ATOM 1886 O O . ILE A 1 239 ? 11.043 -1.257 -26.864 1.00 92.94 239 ILE A O 1
ATOM 1890 N N . ASP A 1 240 ? 11.050 0.950 -26.501 1.00 89.62 240 ASP A N 1
ATOM 1891 C CA . ASP A 1 240 ? 11.714 1.376 -27.728 1.00 89.62 240 ASP A CA 1
ATOM 1892 C C . ASP A 1 240 ? 13.032 2.030 -27.316 1.00 89.62 240 ASP A C 1
ATOM 1894 O O . ASP A 1 240 ? 13.049 3.185 -26.877 1.00 89.62 240 ASP A O 1
ATOM 1898 N N . PRO A 1 241 ? 14.117 1.242 -27.290 1.00 85.38 241 PRO A N 1
ATOM 1899 C CA . PRO A 1 241 ? 1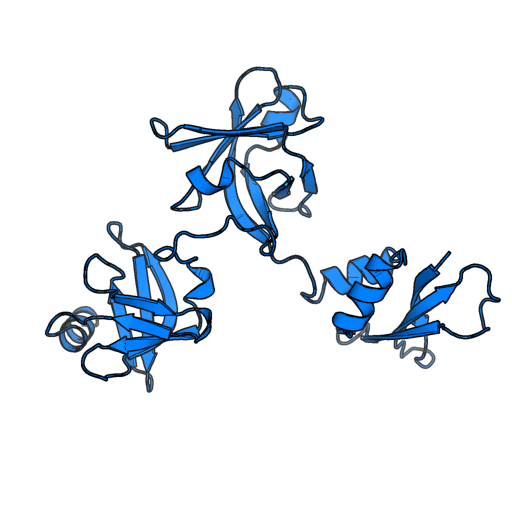5.364 1.664 -26.682 1.00 85.38 241 PRO A CA 1
ATOM 1900 C C . PRO A 1 241 ? 15.981 2.801 -27.513 1.00 85.38 241 PRO A C 1
ATOM 1902 O O . PRO A 1 241 ? 16.119 2.656 -28.731 1.00 85.38 241 PRO A O 1
ATOM 1905 N N . PRO A 1 242 ? 16.402 3.925 -26.899 1.00 76.31 242 PRO A N 1
ATOM 1906 C CA . PRO A 1 242 ? 17.146 4.942 -27.628 1.00 76.31 242 PRO A CA 1
ATOM 1907 C C . PRO A 1 242 ? 18.442 4.349 -28.193 1.00 76.31 242 PRO A C 1
ATOM 1909 O O . PRO A 1 242 ? 19.065 3.466 -27.591 1.00 76.31 242 PRO A O 1
ATOM 1912 N N . ALA A 1 243 ? 18.866 4.848 -29.356 1.00 72.88 243 ALA A N 1
ATOM 1913 C CA . ALA A 1 243 ? 20.117 4.426 -29.974 1.00 72.88 243 ALA A CA 1
ATOM 1914 C C . ALA A 1 243 ? 21.284 4.594 -28.982 1.00 72.88 243 ALA A C 1
ATOM 1916 O O . ALA A 1 243 ? 21.443 5.655 -28.380 1.00 72.88 243 ALA A O 1
ATOM 1917 N N . GLY A 1 244 ? 22.079 3.537 -28.799 1.00 67.06 244 GLY A N 1
ATOM 1918 C CA . GLY A 1 244 ? 23.217 3.548 -27.877 1.00 67.06 244 GLY A CA 1
ATOM 1919 C C . GLY A 1 244 ? 22.869 3.328 -26.399 1.00 67.06 244 GLY A C 1
ATOM 1920 O O . GLY A 1 244 ? 23.749 3.502 -25.567 1.00 67.06 244 GLY A O 1
ATOM 1921 N N . LEU A 1 245 ? 21.646 2.907 -26.035 1.00 75.44 245 LEU A N 1
ATOM 1922 C CA . LEU A 1 245 ? 21.268 2.632 -24.633 1.00 75.44 245 LEU A CA 1
ATOM 1923 C C . LEU A 1 245 ? 22.286 1.733 -23.901 1.00 75.44 245 LEU A C 1
ATOM 1925 O O . LEU A 1 245 ? 22.653 2.008 -22.763 1.00 75.44 245 LEU A O 1
ATOM 1929 N N . ILE A 1 246 ? 22.785 0.682 -24.558 1.00 69.88 246 ILE A N 1
ATOM 1930 C CA . ILE A 1 246 ? 23.794 -0.226 -23.982 1.00 69.88 246 ILE A CA 1
ATOM 1931 C C . ILE A 1 246 ? 25.171 0.454 -23.880 1.00 69.88 246 ILE A C 1
ATOM 1933 O O . ILE A 1 246 ? 25.921 0.212 -22.939 1.00 69.88 246 ILE A O 1
ATOM 1937 N N . GLU A 1 247 ? 25.513 1.314 -24.838 1.00 66.44 247 GLU A N 1
ATOM 1938 C CA . GLU A 1 247 ? 26.803 2.010 -24.894 1.00 66.44 247 GLU A CA 1
ATOM 1939 C C . GLU A 1 247 ? 26.886 3.109 -23.826 1.00 66.44 247 GLU A C 1
ATOM 1941 O O . GLU A 1 247 ? 27.881 3.177 -23.109 1.00 66.44 247 GLU A O 1
ATOM 1946 N N . LEU A 1 248 ? 25.810 3.883 -23.640 1.00 60.06 248 LEU A N 1
ATOM 1947 C CA . LEU A 1 248 ? 25.668 4.902 -22.594 1.00 60.06 248 LEU A CA 1
ATOM 1948 C C . LEU A 1 248 ? 25.877 4.307 -21.193 1.00 60.06 248 LEU A C 1
ATOM 1950 O O . LEU A 1 248 ? 26.663 4.844 -20.413 1.00 60.06 248 LEU A O 1
ATOM 1954 N N . ASN A 1 249 ? 25.278 3.137 -20.939 1.00 63.75 249 ASN A N 1
ATOM 1955 C CA . ASN A 1 249 ? 25.412 2.369 -19.695 1.00 63.75 249 ASN A CA 1
ATOM 1956 C C . ASN A 1 249 ? 26.849 1.891 -19.402 1.00 63.75 249 ASN A C 1
ATOM 1958 O O . ASN A 1 249 ? 27.219 1.678 -18.245 1.00 63.75 249 ASN A O 1
ATOM 1962 N N . ARG A 1 250 ? 27.681 1.714 -20.437 1.00 60.28 250 ARG A N 1
ATOM 1963 C CA . ARG A 1 250 ? 29.095 1.328 -20.279 1.00 60.28 250 ARG A CA 1
ATOM 1964 C C . ARG A 1 250 ? 30.000 2.521 -19.981 1.00 60.28 250 ARG A C 1
ATOM 1966 O O . ARG A 1 250 ? 31.020 2.339 -19.325 1.00 60.28 250 ARG A O 1
ATOM 1973 N N . THR A 1 251 ? 29.641 3.721 -20.435 1.00 51.19 251 THR A N 1
ATOM 1974 C CA . THR A 1 251 ? 30.409 4.955 -20.185 1.00 51.19 251 THR A CA 1
ATOM 1975 C C . THR A 1 251 ? 30.230 5.538 -18.783 1.00 51.19 251 THR A C 1
ATOM 1977 O O . THR A 1 251 ? 31.139 6.210 -18.316 1.00 51.19 251 THR A O 1
ATOM 1980 N N . GLU A 1 252 ? 29.111 5.284 -18.098 1.00 50.12 252 GLU A N 1
ATOM 1981 C CA . GLU A 1 252 ? 28.862 5.808 -16.738 1.00 50.12 252 GLU A CA 1
ATOM 1982 C C . GLU A 1 252 ? 29.503 4.971 -15.611 1.00 50.12 252 GLU A C 1
ATOM 1984 O O . GLU A 1 252 ? 29.524 5.404 -14.462 1.00 50.12 252 GLU A O 1
ATOM 1989 N N . ASN A 1 253 ? 30.066 3.798 -15.928 1.00 42.81 253 ASN A N 1
ATOM 1990 C CA . ASN A 1 253 ? 30.742 2.903 -14.976 1.00 42.81 253 ASN A CA 1
ATOM 1991 C C . ASN A 1 253 ? 32.289 3.008 -15.004 1.00 42.81 253 ASN A C 1
ATOM 1993 O O . ASN A 1 253 ? 32.974 2.089 -14.543 1.00 42.81 253 ASN A O 1
ATOM 1997 N N . GLN A 1 254 ? 32.849 4.100 -15.545 1.00 36.78 254 GLN A N 1
ATOM 1998 C CA . GLN A 1 254 ? 34.277 4.463 -15.444 1.00 36.78 254 GLN A CA 1
ATOM 1999 C C . GLN A 1 254 ? 34.459 5.735 -14.619 1.00 36.78 254 GLN A C 1
ATOM 2001 O O . GLN A 1 254 ? 35.427 5.763 -13.825 1.00 36.78 254 GLN A O 1
#

Mean predicted aligned error: 17.0 Å

InterPro domains:
  IPR000307 Small rib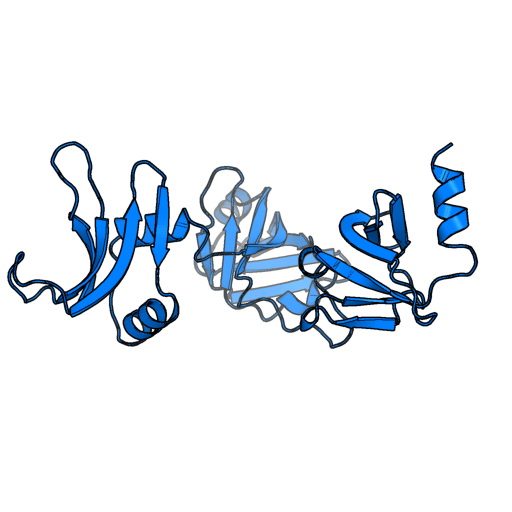osomal subunit protein bS16 [MF_00385] (1-74)
  IPR000307 Small ribosomal subunit protein bS16 [PF00886] (8-64)
  IPR000307 Small ribosomal subunit protein bS16 [TIGR00002] (2-76)
  IPR002676 RimM, N-terminal [PF01782] (84-166)
  IPR009000 Translation protein, beta-barrel domain superfamily [SSF50447] (82-170)
  IPR011033 PRC-barrel-like superfamily [SSF50346] (177-245)
  IPR011961 Ribosome maturation factor RimM [MF_00014] (80-245)
  IPR011961 Ribosome maturation factor RimM [PTHR33692] (72-252)
  IPR011961 Ribosome maturation factor RimM [TIGR02273] (83-245)
  IPR023803 Small ribosomal subunit protein bS16 domain superfamily [G3DSA:3.30.1320.10] (1-83)
  IPR023803 Small ribosomal subunit protein bS16 domain superfamily [SSF54565] (1-83)
  IPR027275 PRC-barrel domain [PF05239] (174-245)
  IPR036976 RimM, N-terminal domain superfamily [G3DSA:2.40.30.60] (84-170)

Secondary structure (DSSP, 8-state):
-EEEEEEE-SPTTS--EEEEEEETTS-TTS--SEEEEEE-TTT--EEE-HHHHHHHHHTT-EE-HHHHHHHHHTTSS--EEEEEEEEEEETTTTEEEEEESSS-GGGGGG--EEEEE-TTS--EEEEEEEEEEEGGGTEEEEEETT--SHHHHHTTTTPEEEEEGGGPPPPPTT---HHHHTTPEEEETTS-EEEEEEEEEE-SSSEEEEEEETTEEEEEE--GGGEEEEEGGGTEEEE-PPTTHHHHHHHTT-

Foldseek 3Di:
DKEFDWDWDDDVVFTKTWGFIDDPPDPPPPDGPDTQWIAGPVVLDTDGDPVVVVVVVVVPYYYDPVRVVSCVVHPVDFDKDFFWAFAAADPFQLKTKIATPDPCLVLCFPPQKKWWADPPDDTDIFGWPTWDQDPVVRIITTHTPPRGGRVSNRVSHGITIIDGPVRPRDDDQADDDPVLLAQAWEAEPVGDTQAGWHDWDDPPPFIWTWGDDPNDTFIQTPDDQQWPHDDSVVSYTYGHAPPCSVVVSVVVVD

Nearest PDB structures (foldseek):
  3a1p-assembly2_C  TM=7.261E-01  e=7.492E-11  Thermus thermophilus HB8
  3h9n-assembly1_A  TM=4.427E-01  e=4.156E-12  Haemophilus influenzae
  6eri-assembly1_BP  TM=8.861E-01  e=5.642E-05  Spinacia oleracea
  5mmm-assembly1_p  TM=9.114E-01  e=2.331E-04  Spinacia oleracea
  7cq1-assembly1_A  TM=8.912E-01  e=4.022E-04  Mycobacterium tuberculosis H37Rv

Solvent-accessible surface area (backbone atoms only — not comparable to full-atom values): 14131 Å² total; per-residue (Å²): 101,42,34,32,38,75,43,84,75,38,55,92,99,47,67,29,30,34,34,28,33,32,50,71,83,51,62,91,83,76,67,61,78,44,77,41,32,39,36,34,77,85,83,61,49,70,47,68,47,64,70,60,46,52,54,41,45,75,72,62,37,42,71,34,72,69,45,53,52,52,36,50,72,63,74,62,55,81,61,66,46,65,44,28,37,26,74,24,47,39,78,60,65,11,21,29,27,23,37,62,62,51,96,61,55,72,58,53,42,77,55,54,57,37,26,45,28,43,96,90,50,78,66,45,78,38,48,43,77,42,39,45,62,42,80,94,70,61,30,34,45,37,33,43,63,93,36,66,32,29,71,64,22,43,72,45,43,72,15,35,35,27,34,50,58,93,70,54,63,85,65,57,99,88,57,81,60,74,76,58,49,54,65,14,36,34,33,34,77,86,72,47,76,55,19,36,24,76,46,76,50,74,79,87,82,44,48,30,34,37,14,45,41,98,88,45,73,37,70,45,64,63,43,79,77,27,51,73,45,78,38,60,95,77,35,32,35,36,26,44,72,59,91,56,52,72,57,56,54,59,65,77,78,116

Sequence (254 aa):
MVKIRFSRQGKKKHPFYAIVVTDIRKPRDSGYIDKLGTYNPFSKELKVDESMLKDRLSKGAILTESVAKALKKTGIQDSYTRFAVIIGAHGIKGELKAVPRTDTPAHYRSVRRVFVKEPDKDAVGYDTEQVRYLDHSDTFIVRLKNLEDRTAAEKLKGADLLIEDADLPQKAADEVYIHDLMGCRVIGTDGNNYGTVFNYFENGVYGTVEAEKDGEVVIIPLAGDTVKAYRTDAKEILIDPPAGLIELNRTENQ